Protein 4Q4G (pdb70)

B-factor: mean 12.24, std 10.58, range [2.41, 102.65]

Structure (mmCIF, N/CA/C/O backbone):
data_4Q4G
#
_entry.id   4Q4G
#
_cell.length_a   36.757
_cell.length_b   65.505
_cell.length_c   67.978
_cell.angle_alpha   90.00
_cell.angle_beta   90.00
_cell.angle_gamma   90.00
#
_symmetry.space_group_name_H-M   'P 21 21 21'
#
loop_
_entity.id
_entity.type
_entity.pdbx_description
1 polymer 'Peptidoglycan endopeptidase RipA'
2 water water
#
loop_
_atom_site.group_PDB
_atom_site.id
_atom_site.type_symbol
_atom_site.label_atom_id
_atom_site.label_alt_id
_atom_site.label_comp_id
_atom_site.label_asym_id
_atom_site.label_entity_id
_atom_site.label_seq_id
_atom_site.pdbx_PDB_ins_code
_atom_site.Cartn_x
_atom_site.Cartn_y
_atom_site.Cartn_z
_atom_site.occupancy
_atom_site.B_iso_or_equiv
_atom_site.auth_seq_id
_atom_site.auth_comp_id
_atom_site.auth_asym_id
_atom_site.auth_atom_id
_atom_site.pdbx_PDB_model_num
ATOM 1 N N . LEU A 1 266 ? 39.446 18.936 23.950 1.00 18.85 1004 LEU X N 1
ATOM 2 C CA . LEU A 1 266 ? 39.158 18.661 22.449 1.00 15.41 1004 LEU X CA 1
ATOM 3 C C . LEU A 1 266 ? 38.317 17.317 22.203 1.00 12.48 1004 LEU X C 1
ATOM 4 O O . LEU A 1 266 ? 37.519 17.205 21.298 1.00 13.32 1004 LEU X O 1
ATOM 9 N N . TRP A 1 267 ? 38.481 16.373 23.100 1.00 11.40 1005 TRP X N 1
ATOM 10 C CA . TRP A 1 267 ? 37.893 15.054 23.047 1.00 9.81 1005 TRP X CA 1
ATOM 11 C C . TRP A 1 267 ? 37.024 14.794 24.254 1.00 9.85 1005 TRP X C 1
ATOM 12 O O . TRP A 1 267 ? 37.172 15.430 25.307 1.00 12.10 1005 TRP X O 1
ATOM 23 N N . ASP A 1 268 ? 36.103 13.857 24.132 1.00 9.20 1006 ASP X N 1
ATOM 24 C CA . ASP A 1 268 ? 35.415 13.287 25.275 1.00 9.62 1006 ASP X CA 1
ATOM 25 C C . ASP A 1 268 ? 36.465 12.403 26.007 1.00 9.38 1006 ASP X C 1
ATOM 26 O O . ASP A 1 268 ? 36.946 11.418 25.493 1.00 8.69 1006 ASP X O 1
ATOM 31 N N . PRO A 1 269 ? 36.852 12.810 27.263 1.00 10.51 1007 PRO X N 1
ATOM 32 C CA . PRO A 1 269 ? 37.932 12.055 27.929 1.00 10.61 1007 PRO X CA 1
ATOM 33 C C . PRO A 1 269 ? 37.497 10.746 28.502 1.00 9.98 1007 PRO X C 1
ATOM 34 O O . PRO A 1 269 ? 38.351 10.024 29.061 1.00 11.57 1007 PRO X O 1
ATOM 38 N N . THR A 1 270 ? 36.221 10.400 28.429 1.00 8.81 1008 THR X N 1
ATOM 39 C CA . THR A 1 270 ? 35.784 9.096 28.881 1.00 8.91 1008 THR X CA 1
ATOM 40 C C . THR A 1 270 ? 36.018 8.000 27.879 1.00 9.15 1008 THR X C 1
ATOM 41 O O . THR A 1 270 ? 35.834 6.832 28.200 1.00 11.15 1008 THR X O 1
ATOM 45 N N . LEU A 1 271 ? 36.340 8.369 26.628 1.00 8.50 1009 LEU X N 1
ATOM 46 C CA . LEU A 1 271 ? 36.554 7.419 25.541 1.00 9.40 1009 LEU X CA 1
ATOM 47 C C . LEU A 1 271 ? 37.943 7.592 25.015 1.00 9.69 1009 LEU X C 1
ATOM 48 O O . LEU A 1 271 ? 38.542 8.642 25.200 1.00 10.51 1009 LEU X O 1
ATOM 53 N N . PRO A 1 272 ? 38.418 6.608 24.254 1.00 10.92 1010 PRO X N 1
ATOM 54 C CA . PRO A 1 272 ? 39.753 6.787 23.643 1.00 11.51 1010 PRO X CA 1
ATOM 55 C C . PRO A 1 272 ? 39.813 8.079 22.825 1.00 10.46 1010 PRO X C 1
ATOM 56 O O . PRO A 1 272 ? 38.920 8.387 22.050 1.00 10.23 1010 PRO X O 1
ATOM 60 N N . MET A 1 273 ? 40.906 8.837 22.960 1.00 10.71 1011 MET X N 1
ATOM 61 C CA . MET A 1 273 ? 41.029 10.185 22.379 1.00 11.19 1011 MET X CA 1
ATOM 62 C C . MET A 1 273 ? 41.660 10.090 20.997 1.00 10.41 1011 MET X C 1
ATOM 63 O O . MET A 1 273 ? 42.731 10.659 20.742 1.00 12.91 1011 MET X O 1
ATOM 68 N N . ILE A 1 274 ? 40.998 9.334 20.108 1.00 9.37 1012 ILE X N 1
ATOM 69 C CA . ILE A 1 274 ? 41.484 8.995 18.779 1.00 9.08 1012 ILE X CA 1
ATOM 70 C C . ILE A 1 274 ? 40.323 9.049 17.831 1.00 7.93 1012 ILE X C 1
ATOM 71 O O . ILE A 1 274 ? 39.150 8.916 18.242 1.00 7.96 1012 ILE X O 1
ATOM 76 N N . PRO A 1 275 ? 40.570 9.215 16.522 1.00 7.81 1013 PRO X N 1
ATOM 77 C CA . PRO A 1 275 ? 39.473 9.058 15.554 1.00 7.33 1013 PRO X CA 1
ATOM 78 C C . PRO A 1 275 ? 38.855 7.663 15.614 1.00 7.31 1013 PRO X C 1
ATOM 79 O O . PRO A 1 275 ? 39.563 6.653 15.786 1.00 9.12 1013 PRO X O 1
ATOM 83 N N . SER A 1 276 ? 37.581 7.606 15.423 1.00 7.45 1014 SER X N 1
ATOM 84 C CA . SER A 1 276 ? 36.819 6.342 15.358 1.00 8.22 1014 SER X CA 1
ATOM 85 C C . SER A 1 276 ? 37.148 5.601 14.104 1.00 6.80 1014 SER X C 1
ATOM 86 O O . SER A 1 276 ? 37.777 6.104 13.152 1.00 7.48 1014 SER X O 1
ATOM 89 N N . ALA A 1 277 ? 36.704 4.350 14.055 1.00 6.43 1015 ALA X N 1
ATOM 90 C CA . ALA A 1 277 ? 36.955 3.526 12.897 1.00 6.84 1015 ALA X CA 1
ATOM 91 C C . ALA A 1 277 ? 36.408 4.144 11.646 1.00 6.44 1015 ALA X C 1
ATOM 92 O O . ALA A 1 277 ? 35.314 4.705 11.617 1.00 6.60 1015 ALA X O 1
ATOM 94 N N . ASN A 1 278 ? 37.174 4.022 10.558 1.00 6.72 1016 ASN X N 1
ATOM 95 C CA . ASN A 1 278 ? 36.837 4.640 9.285 1.00 6.65 1016 ASN X CA 1
ATOM 96 C C . ASN A 1 278 ? 36.779 3.534 8.224 1.00 6.96 1016 ASN X C 1
ATOM 97 O O . ASN A 1 278 ? 37.826 3.037 7.812 1.00 8.10 1016 ASN X O 1
ATOM 102 N N . ILE A 1 279 ? 35.574 3.083 7.941 1.00 7.27 1017 ILE X N 1
ATOM 103 C CA . ILE A 1 279 ? 35.360 1.956 7.046 1.00 9.02 1017 ILE X CA 1
ATOM 104 C C . ILE A 1 279 ? 34.909 2.481 5.733 1.00 8.84 1017 ILE X C 1
ATOM 105 O O . ILE A 1 279 ? 33.882 3.136 5.691 1.00 8.83 1017 ILE X O 1
ATOM 110 N N . PRO A 1 280 ? 35.686 2.213 4.657 1.00 9.94 1018 PRO X N 1
ATOM 111 C CA . PRO A 1 280 ? 35.449 2.960 3.384 1.00 10.96 1018 PRO X CA 1
ATOM 112 C C . PRO A 1 280 ? 34.226 2.452 2.636 1.00 10.04 1018 PRO X C 1
ATOM 113 O O . PRO A 1 280 ? 33.858 1.320 2.694 1.00 10.86 1018 PRO X O 1
ATOM 117 N N . GLY A 1 281 ? 33.721 3.370 1.825 1.00 11.34 1019 GLY X N 1
ATOM 118 C CA . GLY A 1 281 ? 32.867 3.008 0.680 1.00 10.80 1019 GLY X CA 1
ATOM 119 C C . GLY A 1 281 ? 31.512 2.430 1.077 1.00 8.15 1019 GLY X C 1
ATOM 120 O O . GLY A 1 281 ? 30.872 2.935 2.001 1.00 9.22 1019 GLY X O 1
ATOM 121 N N . ASP A 1 282 ? 31.132 1.379 0.381 1.00 7.69 1020 ASP X N 1
ATOM 122 C CA . ASP A 1 282 ? 29.823 0.755 0.521 1.00 6.69 1020 ASP X CA 1
ATOM 123 C C . ASP A 1 282 ? 30.070 -0.729 0.807 1.00 6.76 1020 ASP X C 1
ATOM 124 O O . ASP A 1 282 ? 30.062 -1.565 -0.099 1.00 8.58 1020 ASP X O 1
ATOM 129 N N . PRO A 1 283 ? 30.280 -1.070 2.079 1.00 7.85 1021 PRO X N 1
ATOM 130 C CA . PRO A 1 283 ? 30.631 -2.441 2.486 1.00 9.73 1021 PRO X CA 1
ATOM 131 C C . PRO A 1 283 ? 29.508 -3.430 2.208 1.00 7.32 1021 PRO X C 1
ATOM 132 O O . PRO A 1 283 ? 28.355 -3.123 2.280 1.00 6.95 1021 PRO X O 1
ATOM 136 N N . ILE A 1 284 ? 29.936 -4.687 2.024 1.00 8.93 1022 ILE X N 1
ATOM 137 C CA . ILE A 1 284 ? 28.983 -5.800 2.022 1.00 8.08 1022 ILE X CA 1
ATOM 138 C C . ILE A 1 284 ? 28.331 -5.891 3.413 1.00 8.34 1022 ILE X C 1
ATOM 139 O O . ILE A 1 284 ? 29.061 -5.933 4.395 1.00 11.12 1022 ILE X O 1
ATOM 144 N N . ALA A 1 285 ? 27.028 -5.966 3.447 1.00 7.26 1023 ALA X N 1
ATOM 145 C CA . ALA A 1 285 ? 26.216 -5.985 4.653 1.00 8.01 1023 ALA X CA 1
ATOM 146 C C . ALA A 1 285 ? 25.536 -7.319 4.911 1.00 8.04 1023 ALA X C 1
ATOM 147 O O . ALA A 1 285 ? 25.224 -7.615 6.075 1.00 10.38 1023 ALA X O 1
ATOM 149 N N . VAL A 1 286 ? 25.222 -8.051 3.871 1.00 8.62 1024 VAL X N 1
ATOM 150 C CA . VAL A 1 286 ? 24.507 -9.329 3.970 1.00 10.73 1024 VAL X CA 1
ATOM 151 C C . VAL A 1 286 ? 25.294 -10.327 3.155 1.00 9.81 1024 VAL X C 1
ATOM 152 O O . VAL A 1 286 ? 25.649 -10.043 1.982 1.00 9.92 1024 VAL X O 1
ATOM 156 N N . VAL A 1 287 ? 25.546 -11.489 3.716 1.00 11.06 1025 VAL X N 1
ATOM 157 C CA . VAL A 1 287 ? 26.179 -12.622 3.022 1.00 12.57 1025 VAL X CA 1
ATOM 158 C C . VAL A 1 287 ? 25.342 -13.873 3.365 1.00 12.79 1025 VAL X C 1
ATOM 159 O O . VAL A 1 287 ? 25.164 -14.184 4.536 1.00 15.12 1025 VAL X O 1
ATOM 163 N N . ASN A 1 288 ? 24.724 -14.503 2.343 1.00 11.66 1026 ASN X N 1
ATOM 164 C CA . ASN A 1 288 ? 23.919 -15.738 2.550 1.00 11.35 1026 ASN X CA 1
ATOM 165 C C . ASN A 1 288 ? 24.666 -16.800 1.748 1.00 12.25 1026 ASN X C 1
ATOM 166 O O . ASN A 1 288 ? 24.600 -16.864 0.536 1.00 13.01 1026 ASN X O 1
ATOM 171 N N . GLN A 1 289 ? 25.405 -17.614 2.461 1.00 15.15 1027 GLN X N 1
ATOM 172 C CA . GLN A 1 289 ? 26.238 -18.661 1.822 1.00 19.20 1027 GLN X CA 1
ATOM 173 C C . GLN A 1 289 ? 25.427 -19.852 1.231 1.00 17.60 1027 GLN X C 1
ATOM 174 O O . GLN A 1 289 ? 25.847 -20.513 0.274 1.00 21.81 1027 GLN X O 1
ATOM 180 N N . VAL A 1 290 ? 24.245 -20.015 1.762 1.00 16.30 1028 VAL X N 1
ATOM 181 C CA . VAL A 1 290 ? 23.443 -21.072 1.356 1.00 16.96 1028 VAL X CA 1
ATOM 182 C C . VAL A 1 290 ? 22.833 -20.716 0.004 1.00 17.88 1028 VAL X C 1
ATOM 183 O O . VAL A 1 290 ? 22.859 -21.559 -0.948 1.00 19.27 1028 VAL X O 1
ATOM 187 N N . LEU A 1 291 ? 22.259 -19.522 -0.087 1.00 16.64 1029 LEU X N 1
ATOM 188 C CA . LEU A 1 291 ? 21.634 -19.035 -1.312 1.00 17.96 1029 LEU X CA 1
ATOM 189 C C . LEU A 1 291 ? 22.636 -18.531 -2.323 1.00 14.57 1029 LEU X C 1
ATOM 190 O O . LEU A 1 291 ? 22.348 -18.527 -3.541 1.00 18.40 1029 LEU X O 1
ATOM 195 N N . GLY A 1 292 ? 23.872 -18.260 -1.869 1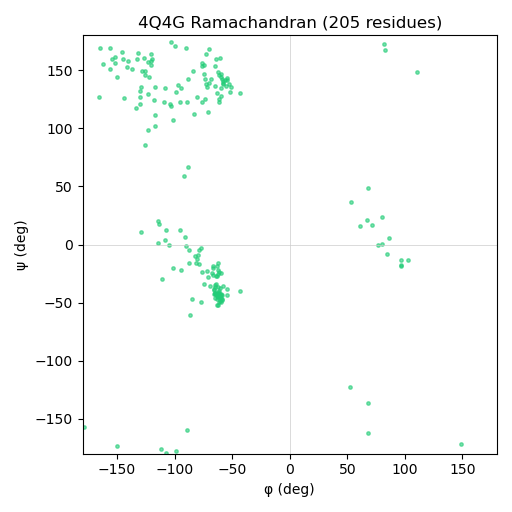.00 14.26 1030 GLY X N 1
ATOM 196 C CA . GLY A 1 292 ? 24.821 -17.660 -2.714 1.00 13.02 1030 GLY X CA 1
ATOM 197 C C . GLY A 1 292 ? 24.512 -16.217 -3.103 1.00 11.85 1030 GLY X C 1
ATOM 198 O O . GLY A 1 292 ? 24.675 -15.820 -4.292 1.00 13.19 1030 GLY X O 1
ATOM 199 N N . ILE A 1 293 ? 24.185 -15.405 -2.117 1.00 10.57 1031 ILE X N 1
ATOM 200 C CA . ILE A 1 293 ? 23.956 -13.997 -2.375 1.00 10.18 1031 ILE X CA 1
ATOM 201 C C . ILE A 1 293 ? 24.675 -13.161 -1.402 1.00 8.26 1031 ILE X C 1
ATOM 202 O O . ILE A 1 293 ? 25.067 -13.581 -0.296 1.00 9.23 1031 ILE X O 1
ATOM 207 N N . SER A 1 294 ? 24.874 -11.916 -1.784 1.00 7.25 1032 SER X N 1
ATOM 208 C CA . SER A 1 294 ? 25.432 -10.883 -0.884 1.00 7.24 1032 SER X CA 1
ATOM 209 C C . SER A 1 294 ? 24.912 -9.538 -1.415 1.00 6.75 1032 SER X C 1
ATOM 210 O O . SER A 1 294 ? 24.550 -9.412 -2.604 1.00 7.27 1032 SER X O 1
ATOM 213 N N . ALA A 1 295 ? 24.927 -8.532 -0.551 1.00 7.02 1033 ALA X N 1
ATOM 214 C CA . ALA A 1 295 ? 24.430 -7.211 -0.883 1.00 6.45 1033 ALA X CA 1
ATOM 215 C C . ALA A 1 295 ? 25.089 -6.212 0.028 1.00 6.05 1033 ALA X C 1
ATOM 216 O O . ALA A 1 295 ? 25.452 -6.558 1.188 1.00 7.13 1033 ALA X O 1
ATOM 218 N N . THR A 1 296 ? 25.262 -4.980 -0.421 1.00 5.56 1034 THR X N 1
ATOM 219 C CA . THR A 1 296 ? 25.921 -3.956 0.340 1.00 5.52 1034 THR X CA 1
ATOM 220 C C . THR A 1 296 ? 24.960 -3.159 1.221 1.00 5.19 1034 THR X C 1
ATOM 221 O O . THR A 1 296 ? 23.741 -3.204 1.098 1.00 5.74 1034 THR X O 1
ATOM 225 N N . SER A 1 297 ? 25.573 -2.354 2.113 1.00 5.37 1035 SER X N 1
ATOM 226 C CA . SER A 1 297 ? 24.770 -1.439 2.924 1.00 5.38 1035 SER X CA 1
ATOM 227 C C . SER A 1 297 ? 23.885 -0.545 2.069 1.00 5.21 1035 SER X C 1
ATOM 228 O O . SER A 1 297 ? 22.729 -0.316 2.443 1.00 5.72 1035 SER X O 1
ATOM 231 N N . ALA A 1 298 ? 24.399 0.003 0.977 1.00 5.46 1036 ALA X N 1
ATOM 232 C CA . ALA A 1 298 ? 23.561 0.901 0.188 1.00 5.75 1036 ALA X CA 1
ATOM 233 C C . ALA A 1 298 ? 22.391 0.148 -0.414 1.00 5.38 1036 ALA X C 1
ATOM 234 O O . ALA A 1 298 ? 21.289 0.724 -0.569 1.00 6.23 1036 ALA X O 1
ATOM 236 N N . GLN A 1 299 ? 22.571 -1.112 -0.832 1.00 5.83 1037 GLN X N 1
ATOM 237 C CA . GLN A 1 299 ? 21.458 -1.905 -1.360 1.00 5.89 1037 GLN X CA 1
ATOM 238 C C . GLN A 1 299 ? 20.383 -2.096 -0.320 1.00 6.06 1037 GLN X C 1
ATOM 239 O O . GLN A 1 299 ? 19.179 -1.928 -0.565 1.00 7.34 1037 GLN X O 1
ATOM 245 N N . VAL A 1 300 ? 20.785 -2.512 0.876 1.00 6.18 1038 VAL X N 1
ATOM 246 C CA . VAL A 1 300 ? 19.806 -2.745 1.966 1.00 7.10 1038 VAL X CA 1
ATOM 247 C C . VAL A 1 300 ? 19.087 -1.439 2.316 1.00 5.70 1038 VAL X C 1
ATOM 248 O O . VAL A 1 300 ? 17.904 -1.430 2.585 1.00 6.36 1038 VAL X O 1
ATOM 252 N N . THR A 1 301 ? 19.870 -0.358 2.346 1.00 5.88 1039 THR X N 1
ATOM 253 C CA . THR A 1 301 ? 19.296 0.950 2.713 1.00 5.61 1039 THR X CA 1
ATOM 254 C C . THR A 1 301 ? 18.266 1.421 1.692 1.00 5.45 1039 THR X C 1
ATOM 255 O O . THR A 1 301 ? 17.197 1.891 2.031 1.00 6.12 1039 THR X O 1
ATOM 259 N N . ALA A 1 302 ? 18.588 1.251 0.377 1.00 6.08 1040 ALA X N 1
ATOM 260 C CA . ALA A 1 302 ? 17.636 1.611 -0.656 1.00 6.74 1040 ALA X CA 1
ATOM 261 C C . ALA A 1 302 ? 16.367 0.763 -0.526 1.00 6.76 1040 ALA X C 1
ATOM 262 O O . ALA A 1 302 ? 15.251 1.246 -0.667 1.00 6.99 1040 ALA X O 1
ATOM 264 N N . ASN A 1 303 ? 16.535 -0.534 -0.323 1.00 7.13 1041 ASN X N 1
ATOM 265 C CA . ASN A 1 303 ? 15.382 -1.414 -0.220 1.00 8.07 1041 ASN X CA 1
ATOM 266 C C . ASN A 1 303 ? 14.491 -0.983 0.961 1.00 7.24 1041 ASN X C 1
ATOM 267 O O . ASN A 1 303 ? 13.262 -0.900 0.835 1.00 8.19 1041 ASN X O 1
ATOM 272 N N . MET A 1 304 ? 15.117 -0.693 2.107 1.00 6.93 1042 MET X N 1
ATOM 273 C CA . MET A 1 304 ? 14.348 -0.240 3.293 1.00 6.98 1042 MET X CA 1
ATOM 274 C C . MET A 1 304 ? 13.702 1.104 3.045 1.00 6.35 1042 MET X C 1
ATOM 275 O O . MET A 1 304 ? 12.581 1.336 3.488 1.00 6.76 1042 MET X O 1
ATOM 280 N N . GLY A 1 305 ? 14.398 2.021 2.355 1.00 6.31 1043 GLY X N 1
ATOM 281 C CA . GLY A 1 305 ? 13.832 3.322 2.066 1.00 6.18 1043 GLY X CA 1
ATOM 282 C C . GLY A 1 305 ? 12.603 3.207 1.189 1.00 5.96 1043 GLY X C 1
ATOM 283 O O . GLY A 1 305 ? 11.608 3.882 1.385 1.00 6.19 1043 GLY X O 1
ATOM 284 N N . ARG A 1 306 ? 12.686 2.363 0.134 1.00 6.79 1044 ARG X N 1
ATOM 285 C CA . ARG A 1 306 ? 11.519 2.171 -0.718 1.00 6.69 1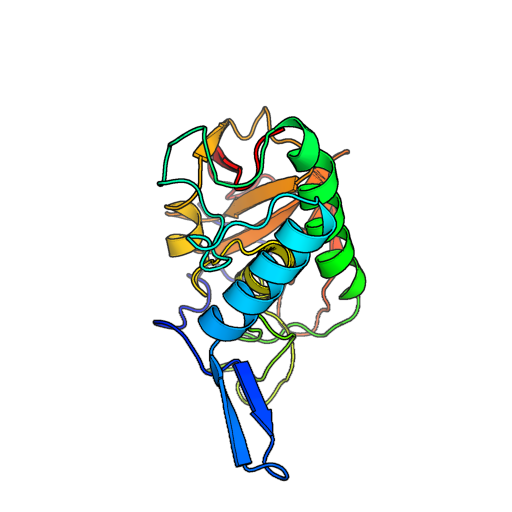044 ARG X CA 1
ATOM 286 C C . ARG A 1 306 ? 10.361 1.620 0.084 1.00 6.77 1044 ARG X C 1
ATOM 287 O O . ARG A 1 306 ? 9.205 2.013 -0.098 1.00 7.21 1044 ARG X O 1
ATOM 295 N N . LYS A 1 307 ? 10.622 0.635 0.948 1.00 7.20 1045 LYS X N 1
ATOM 296 C CA . LYS A 1 307 ? 9.542 0.060 1.797 1.00 7.55 1045 LYS X CA 1
ATOM 297 C C . LYS A 1 307 ? 8.945 1.154 2.663 1.00 6.35 1045 LYS X C 1
ATOM 298 O O . LYS A 1 307 ? 7.722 1.191 2.829 1.00 7.33 1045 LYS X O 1
ATOM 304 N N . PHE A 1 308 ? 9.757 2.026 3.244 1.00 6.37 1046 PHE X N 1
ATOM 305 C CA . PHE A 1 308 ? 9.251 3.068 4.108 1.00 6.00 1046 PHE X CA 1
ATOM 306 C C . PHE A 1 308 ? 8.375 4.044 3.321 1.00 5.68 1046 PHE X C 1
ATOM 307 O O . PHE A 1 308 ? 7.285 4.406 3.746 1.00 6.15 1046 PHE X O 1
ATOM 315 N N . LEU A 1 309 ? 8.852 4.459 2.147 1.00 5.74 1047 LEU X N 1
ATOM 316 C CA . LEU A 1 309 ? 8.051 5.358 1.303 1.00 5.55 1047 LEU X CA 1
ATOM 317 C C . LEU A 1 309 ? 6.744 4.705 0.887 1.00 5.85 1047 LEU X C 1
ATOM 318 O O . LEU A 1 309 ? 5.692 5.354 0.841 1.00 6.31 1047 LEU X O 1
ATOM 323 N N . GLU A 1 310 ? 6.793 3.405 0.559 1.00 6.52 1048 GLU X N 1
ATOM 324 C CA . GLU A 1 310 ? 5.580 2.666 0.216 1.00 7.19 1048 GLU X CA 1
ATOM 325 C C . GLU A 1 310 ? 4.610 2.665 1.410 1.00 7.14 1048 GLU X C 1
ATOM 326 O O . GLU A 1 310 ? 3.398 2.846 1.224 1.00 8.29 1048 GLU X O 1
ATOM 332 N N . GLN A 1 311 ? 5.110 2.486 2.631 1.00 7.40 1049 GLN X N 1
ATOM 333 C CA . GLN A 1 311 ? 4.252 2.491 3.802 1.00 8.32 1049 GLN X CA 1
ATOM 334 C C . GLN A 1 311 ? 3.635 3.860 4.091 1.00 6.68 1049 GLN X C 1
ATOM 335 O O . GLN A 1 311 ? 2.560 3.921 4.661 1.00 8.16 1049 GLN X O 1
ATOM 341 N N . LEU A 1 312 ? 4.277 4.934 3.640 1.00 6.93 1050 LEU X N 1
ATOM 342 C CA . LEU A 1 312 ? 3.688 6.275 3.717 1.00 7.08 1050 LEU X CA 1
ATOM 343 C C . LEU A 1 312 ? 2.707 6.525 2.546 1.00 7.16 1050 LEU X C 1
ATOM 344 O O . LEU A 1 312 ? 2.038 7.579 2.548 1.00 8.25 1050 LEU X O 1
ATOM 349 N N . GLY A 1 313 ? 2.657 5.648 1.552 1.00 6.96 1051 GLY X N 1
ATOM 350 C CA . GLY A 1 313 ? 1.791 5.874 0.401 1.00 7.41 1051 GLY X CA 1
ATOM 351 C C . GLY A 1 313 ? 2.337 6.828 -0.627 1.00 7.09 1051 GLY X C 1
ATOM 352 O O . GLY A 1 313 ? 1.537 7.423 -1.373 1.00 8.84 1051 GLY X O 1
ATOM 353 N N . ILE A 1 314 ? 3.644 6.997 -0.686 1.00 5.89 1052 ILE X N 1
ATOM 354 C CA . ILE A 1 314 ? 4.226 8.041 -1.502 1.00 5.99 1052 ILE X CA 1
ATOM 355 C C . ILE A 1 314 ? 5.336 7.534 -2.434 1.00 5.73 1052 ILE X C 1
ATOM 356 O O . ILE A 1 314 ? 6.040 8.336 -3.044 1.00 6.13 1052 ILE X O 1
ATOM 361 N N . LEU A 1 315 ? 5.504 6.225 -2.582 1.00 5.99 1053 LEU X N 1
ATOM 362 C CA . LEU A 1 315 ? 6.579 5.714 -3.418 1.00 5.47 1053 LEU X CA 1
ATOM 363 C C . LEU A 1 315 ? 6.327 6.122 -4.896 1.00 5.75 1053 LEU X C 1
ATOM 364 O O . LEU A 1 315 ? 5.207 5.973 -5.400 1.00 6.96 1053 LEU X O 1
ATOM 369 N N . GLN A 1 316 ? 7.378 6.567 -5.546 1.00 6.22 1054 GLN X N 1
ATOM 370 C CA . GLN A 1 316 ? 7.357 6.964 -6.967 1.00 7.00 1054 GLN X CA 1
ATOM 371 C C . GLN A 1 316 ? 8.323 6.082 -7.725 1.00 6.83 1054 GLN X C 1
ATOM 372 O O . GLN A 1 316 ? 9.311 5.590 -7.186 1.00 7.88 1054 GLN X O 1
ATOM 378 N N . PRO A 1 317 ? 8.128 6.008 -9.049 1.00 8.41 1055 PRO X N 1
ATOM 379 C CA . PRO A 1 317 ? 9.049 5.233 -9.863 1.00 10.08 1055 PRO X CA 1
ATOM 380 C C . PRO A 1 317 ? 10.476 5.765 -9.865 1.00 9.81 1055 PRO X C 1
ATOM 381 O O . PRO A 1 317 ? 11.408 5.003 -10.168 1.00 15.02 1055 PRO X O 1
ATOM 385 N N . THR A 1 318 ? 10.656 7.033 -9.650 1.00 8.87 1056 THR X N 1
ATOM 386 C CA . THR A 1 318 ? 11.960 7.624 -9.604 1.00 9.89 1056 THR X CA 1
ATOM 387 C C . THR A 1 318 ? 12.672 7.406 -8.284 1.00 8.48 1056 THR X C 1
ATOM 388 O O . THR A 1 318 ? 13.859 7.761 -8.174 1.00 10.14 1056 THR X O 1
ATOM 392 N N . ASP A 1 319 ? 11.980 6.873 -7.260 1.00 7.13 1057 ASP X N 1
ATOM 393 C CA . ASP A 1 319 ? 12.625 6.723 -5.956 1.00 7.60 1057 ASP X CA 1
ATOM 394 C C . ASP A 1 319 ? 13.578 5.532 -5.963 1.00 7.58 1057 ASP X C 1
ATOM 395 O O . ASP A 1 319 ? 13.174 4.384 -6.153 1.00 9.87 1057 ASP X O 1
ATOM 400 N N . THR A 1 320 ? 14.836 5.787 -5.661 1.00 7.24 1058 THR X N 1
ATOM 401 C CA . THR A 1 320 ? 15.769 4.701 -5.403 1.00 8.12 1058 THR X CA 1
ATOM 402 C C . THR A 1 320 ? 15.530 4.120 -3.998 1.00 7.66 1058 THR X C 1
ATOM 403 O O . THR A 1 320 ? 15.961 3.000 -3.728 1.00 9.51 1058 THR X O 1
ATOM 407 N N . GLY A 1 321 ? 14.958 4.892 -3.099 1.00 6.75 1059 GLY X N 1
ATOM 408 C CA . GLY A 1 321 ? 14.881 4.560 -1.690 1.00 7.63 1059 GLY X CA 1
ATOM 409 C C . GLY A 1 321 ? 15.875 5.313 -0.856 1.00 7.41 1059 GLY X C 1
ATOM 410 O O . GLY A 1 321 ? 15.706 5.319 0.397 1.00 8.86 1059 GLY X O 1
ATOM 411 N N . ILE A 1 322 ? 16.861 5.963 -1.434 1.00 7.02 1060 ILE X N 1
ATOM 412 C CA . ILE A 1 322 ? 17.786 6.785 -0.666 1.00 7.25 1060 ILE X CA 1
ATOM 413 C C . ILE A 1 322 ? 17.105 8.130 -0.408 1.00 7.82 1060 ILE X C 1
ATOM 414 O O . ILE A 1 322 ? 16.541 8.750 -1.371 1.00 10.82 1060 ILE X O 1
ATOM 419 N N . THR A 1 323 ? 17.031 8.549 0.819 1.00 5.95 1061 THR X N 1
ATOM 420 C CA . THR A 1 323 ? 16.182 9.697 1.194 1.00 6.26 1061 THR X CA 1
ATOM 421 C C . THR A 1 323 ? 16.967 10.899 1.686 1.00 5.77 1061 THR X C 1
ATOM 422 O O . THR A 1 323 ? 16.363 11.924 2.033 1.00 6.82 1061 THR X O 1
ATOM 426 N N . ASN A 1 324 ? 18.303 10.831 1.708 1.00 5.82 1062 ASN X N 1
ATOM 427 C CA . ASN A 1 324 ? 19.092 11.930 2.220 1.00 6.07 1062 ASN X CA 1
ATOM 428 C C . ASN A 1 324 ? 18.802 13.260 1.511 1.00 5.98 1062 ASN X C 1
ATOM 429 O O . ASN A 1 324 ? 18.743 13.291 0.267 1.00 6.80 1062 ASN X O 1
ATOM 434 N N . ALA A 1 325 ? 18.787 14.328 2.247 1.00 6.18 1063 ALA X N 1
ATOM 435 C CA . ALA A 1 325 ? 18.810 15.659 1.677 1.00 6.21 1063 ALA X CA 1
ATOM 436 C C . ALA A 1 325 ? 20.207 15.980 1.200 1.00 6.54 1063 ALA X C 1
ATOM 437 O O . ALA A 1 325 ? 21.191 15.553 1.827 1.00 7.61 1063 ALA X O 1
ATOM 439 N N . PRO A 1 326 ? 20.376 16.868 0.191 1.00 6.37 1064 PRO X N 1
ATOM 440 C CA . PRO A 1 326 ? 21.697 17.365 -0.112 1.00 6.74 1064 PRO X CA 1
ATOM 441 C C . PRO A 1 326 ? 22.243 18.041 1.126 1.00 6.46 1064 PRO X C 1
ATOM 442 O O . PRO A 1 326 ? 21.511 18.727 1.807 1.00 7.51 1064 PRO X O 1
ATOM 446 N N . ALA A 1 327 ? 23.547 17.890 1.397 1.00 6.36 1065 ALA X N 1
ATOM 447 C CA . ALA A 1 327 ? 24.100 18.347 2.677 1.00 6.81 1065 ALA X CA 1
ATOM 448 C C . ALA A 1 327 ? 23.919 19.854 2.819 1.00 6.04 1065 ALA X C 1
ATOM 449 O O . ALA A 1 327 ? 24.384 20.647 1.991 1.00 6.40 1065 ALA X O 1
ATOM 451 N N . GLY A 1 328 ? 23.288 20.231 3.925 1.00 6.62 1066 GLY X N 1
ATOM 452 C CA . GLY A 1 328 ? 22.972 21.594 4.268 1.00 6.77 1066 GLY X CA 1
ATOM 453 C C . GLY A 1 328 ? 21.559 22.026 3.898 1.00 6.36 1066 GLY X C 1
ATOM 454 O O . GLY A 1 328 ? 21.064 23.034 4.399 1.00 7.21 1066 GLY X O 1
ATOM 455 N N . SER A 1 329 ? 20.889 21.280 2.992 1.00 6.58 1067 SER X N 1
ATOM 456 C CA . SER A 1 329 ? 19.534 21.603 2.623 1.00 6.47 1067 SER X CA 1
ATOM 457 C C . SER A 1 329 ? 18.553 21.226 3.721 1.00 6.87 1067 SER X C 1
ATOM 458 O O . SER A 1 329 ? 18.734 20.175 4.351 1.00 8.60 1067 SER X O 1
ATOM 461 N N . ALA A 1 330 ? 17.508 21.994 3.862 1.00 8.00 1068 ALA X N 1
ATOM 462 C CA . ALA A 1 330 ? 16.399 21.693 4.758 1.00 9.61 1068 ALA X CA 1
ATOM 463 C C . ALA A 1 330 ? 15.287 20.906 4.110 1.00 9.96 1068 ALA X C 1
ATOM 464 O O . ALA A 1 330 ? 14.273 20.667 4.746 1.00 13.33 1068 ALA X O 1
ATOM 466 N N . GLN A 1 331 ? 15.473 20.469 2.874 1.00 10.54 1069 GLN X N 1
ATOM 467 C CA . GLN A 1 331 ? 14.539 19.615 2.099 1.00 14.25 1069 GLN X CA 1
ATOM 468 C C . GLN A 1 331 ? 15.100 18.298 1.742 1.00 12.27 1069 GLN X C 1
ATOM 469 O O . GLN A 1 331 ? 16.037 18.266 0.972 1.00 14.83 1069 GLN X O 1
ATOM 475 N N . GLY A 1 332 ? 14.610 17.174 2.309 1.00 11.06 1070 GLY X N 1
ATOM 476 C CA . GLY A 1 332 ? 14.955 15.843 1.866 1.00 10.27 1070 GLY X CA 1
ATOM 477 C C . GLY A 1 332 ? 13.737 15.159 1.218 1.00 8.25 1070 GLY X C 1
ATOM 478 O O . GLY A 1 332 ? 12.667 15.756 1.061 1.00 9.05 1070 GLY X O 1
ATOM 479 N N . ARG A 1 333 ? 13.878 13.908 0.845 1.00 8.11 1071 ARG X N 1
ATOM 480 C CA . ARG A 1 333 ? 12.798 13.201 0.181 1.00 6.77 1071 ARG X CA 1
ATOM 481 C C . ARG A 1 333 ? 11.600 13.011 1.094 1.00 5.70 1071 ARG X C 1
ATOM 482 O O . ARG A 1 333 ? 10.452 13.048 0.632 1.00 6.23 1071 ARG X O 1
ATOM 490 N N . ILE A 1 334 ? 11.815 12.736 2.376 1.00 6.04 1072 ILE X N 1
ATOM 491 C CA . ILE A 1 334 ? 10.686 12.409 3.260 1.00 5.92 1072 ILE X CA 1
ATOM 492 C C . ILE A 1 334 ? 9.918 13.717 3.536 1.00 6.19 1072 ILE X C 1
ATOM 493 O O . ILE A 1 334 ? 10.527 14.682 4.065 1.00 7.33 1072 ILE X O 1
ATOM 498 N N . PRO A 1 335 ? 8.620 13.770 3.272 1.00 6.31 1073 PRO X N 1
ATOM 499 C CA . PRO A 1 335 ? 7.860 15.006 3.574 1.00 6.57 1073 PRO X CA 1
ATOM 500 C C . PRO A 1 335 ? 7.954 15.323 5.062 1.00 6.37 1073 PRO X C 1
ATOM 501 O O . PRO A 1 335 ? 7.917 14.458 5.924 1.00 6.55 1073 PRO X O 1
ATOM 505 N N . ARG A 1 336 ? 7.952 16.625 5.367 1.00 7.27 1074 ARG X N 1
ATOM 506 C CA . ARG A 1 336 ? 7.953 17.061 6.761 1.00 7.54 1074 ARG X CA 1
ATOM 507 C C . ARG A 1 336 ? 6.824 16.463 7.583 1.00 6.85 1074 ARG X C 1
ATOM 508 O O . ARG A 1 336 ? 7.095 16.159 8.777 1.00 7.38 1074 ARG X O 1
ATOM 516 N N . VAL A 1 337 ? 5.631 16.301 7.068 1.00 7.33 1075 VAL X N 1
ATOM 517 C CA . VAL A 1 337 ? 4.522 15.739 7.842 1.00 7.22 1075 VAL X CA 1
ATOM 518 C C . VAL A 1 337 ? 4.785 14.322 8.273 1.00 6.72 1075 VAL X C 1
ATOM 519 O O . VAL A 1 337 ? 4.068 13.810 9.179 1.00 7.83 1075 VAL X O 1
ATOM 523 N N . TYR A 1 338 ? 5.732 13.632 7.638 1.00 5.99 1076 TYR X N 1
ATOM 524 C CA . TYR A 1 338 ? 6.072 12.253 7.990 1.00 5.93 1076 TYR X CA 1
ATOM 525 C C . TYR A 1 338 ? 7.410 12.134 8.688 1.00 5.38 1076 TYR X C 1
ATOM 526 O O . TYR A 1 338 ? 7.853 11.045 9.019 1.00 5.93 1076 TYR X O 1
ATOM 535 N N . GLY A 1 339 ? 8.062 13.275 8.962 1.00 5.95 1077 GLY X N 1
ATOM 536 C CA . GLY A 1 339 ? 9.384 13.230 9.549 1.00 5.93 1077 GLY X CA 1
ATOM 537 C C . GLY A 1 339 ? 9.394 12.733 10.986 1.00 5.52 1077 GLY X C 1
ATOM 538 O O . GLY A 1 339 ? 10.341 12.024 11.375 1.00 5.90 1077 GLY X O 1
ATOM 539 N N . ARG A 1 340 ? 8.387 13.056 11.778 1.00 5.46 1078 ARG X N 1
ATOM 540 C CA . ARG A 1 340 ? 8.385 12.537 13.153 1.00 5.75 1078 ARG X CA 1
ATOM 541 C C . ARG A 1 340 ? 8.259 11.005 13.127 1.00 5.45 1078 ARG X C 1
ATOM 542 O O . ARG A 1 340 ? 8.927 10.307 13.878 1.00 6.07 1078 ARG X O 1
ATOM 550 N N . GLN A 1 341 ? 7.398 10.490 12.264 1.00 5.35 1079 GLN X N 1
ATOM 551 C CA . GLN A 1 341 ? 7.255 9.052 12.125 1.00 5.68 1079 GLN X CA 1
ATOM 552 C C . GLN A 1 341 ? 8.599 8.419 11.697 1.00 5.35 1079 GLN X C 1
ATOM 553 O O . GLN A 1 341 ? 8.997 7.386 12.255 1.00 5.78 1079 GLN X O 1
ATOM 559 N N . ALA A 1 342 ? 9.257 9.017 10.719 1.00 5.26 1080 ALA X N 1
ATOM 560 C CA . ALA A 1 342 ? 10.544 8.504 10.253 1.00 5.27 1080 ALA X CA 1
ATOM 561 C C . ALA A 1 342 ? 11.571 8.515 11.423 1.00 5.04 1080 ALA X C 1
ATOM 562 O O . ALA A 1 342 ? 12.268 7.543 11.628 1.00 5.48 1080 ALA X O 1
ATOM 564 N N . SER A 1 343 ? 11.653 9.645 12.119 1.00 5.17 1081 SER X N 1
ATOM 565 C CA . SER A 1 343 ? 12.599 9.765 13.216 1.00 5.17 1081 SER X CA 1
ATOM 566 C C . SER A 1 343 ? 12.334 8.722 14.309 1.00 5.42 1081 SER X C 1
ATOM 567 O O . SER A 1 343 ? 13.245 8.096 14.818 1.00 5.56 1081 SER X O 1
ATOM 570 N N . GLU A 1 344 ? 11.047 8.537 14.656 1.00 5.77 1082 GLU X N 1
ATOM 571 C CA . GLU A 1 344 ? 10.710 7.543 15.657 1.00 6.24 1082 GLU X CA 1
ATOM 572 C C . GLU A 1 344 ? 11.044 6.135 15.183 1.00 6.14 1082 GLU X C 1
ATOM 573 O O . GLU A 1 344 ? 11.433 5.308 16.023 1.00 7.72 1082 GLU X O 1
ATOM 579 N N . TYR A 1 345 ? 10.904 5.847 13.897 1.00 6.35 1083 TYR X N 1
ATOM 580 C CA . TYR A 1 345 ? 11.301 4.533 13.411 1.00 7.20 1083 TYR X CA 1
ATOM 581 C C . TYR A 1 345 ? 12.808 4.324 13.545 1.00 6.38 1083 TYR X C 1
ATOM 582 O O . TYR A 1 345 ? 13.285 3.247 13.999 1.00 7.02 1083 TYR X O 1
ATOM 591 N N . VAL A 1 346 ? 13.599 5.337 13.203 1.00 5.33 1084 VAL X N 1
ATOM 592 C CA . VAL A 1 346 ? 15.040 5.289 13.356 1.00 5.10 1084 VAL X CA 1
ATOM 593 C C . VAL A 1 346 ? 15.413 5.038 14.833 1.00 5.13 1084 VAL X C 1
ATOM 594 O O . VAL A 1 346 ? 16.250 4.194 15.165 1.00 5.59 1084 VAL X O 1
ATOM 598 N N . ILE A 1 347 ? 14.770 5.814 15.738 1.00 5.14 1085 ILE X N 1
ATOM 599 C CA . ILE A 1 347 ? 15.084 5.669 17.158 1.00 5.60 1085 ILE X CA 1
ATOM 600 C C . ILE A 1 347 ? 14.685 4.281 17.644 1.00 6.20 1085 ILE X C 1
ATOM 601 O O . ILE A 1 347 ? 15.419 3.662 18.417 1.00 6.84 1085 ILE X O 1
ATOM 606 N N . ARG A 1 348 ? 13.513 3.784 17.226 1.00 6.55 1086 ARG X N 1
ATOM 607 C CA . ARG A 1 348 ? 13.094 2.440 17.626 1.00 7.53 1086 ARG X CA 1
ATOM 608 C C . ARG A 1 348 ? 14.085 1.390 17.199 1.00 6.84 1086 ARG X C 1
ATOM 609 O O . ARG A 1 348 ? 14.428 0.444 17.936 1.00 7.38 1086 ARG X O 1
ATOM 617 N N . ARG A 1 349 ? 14.569 1.528 15.956 1.00 6.54 1087 ARG X N 1
ATOM 618 C CA . ARG A 1 349 ? 15.569 0.584 15.445 1.00 6.89 1087 ARG X CA 1
ATOM 619 C C . ARG A 1 349 ? 16.805 0.624 16.331 1.00 6.48 1087 ARG X C 1
ATOM 620 O O . ARG A 1 349 ? 17.341 -0.416 16.742 1.00 6.87 1087 ARG X O 1
ATOM 628 N N . GLY A 1 350 ? 17.332 1.826 16.619 1.00 6.04 1088 GLY X N 1
ATOM 629 C CA . GLY A 1 350 ? 18.521 1.907 17.449 1.00 6.24 1088 GLY X CA 1
ATOM 630 C C . GLY A 1 350 ? 18.272 1.364 18.839 1.00 6.00 1088 GLY X C 1
ATOM 631 O O . GLY A 1 350 ? 19.084 0.629 19.395 1.00 6.53 1088 GLY X O 1
ATOM 632 N N . MET A 1 351 ? 17.144 1.748 19.438 1.00 6.20 1089 MET X N 1
ATOM 633 C CA . MET A 1 351 ? 16.835 1.307 20.806 1.00 6.93 1089 MET X CA 1
ATOM 634 C C . MET A 1 351 ? 16.661 -0.176 20.891 1.00 6.85 1089 MET X C 1
ATOM 635 O O . MET A 1 351 ? 16.971 -0.792 21.931 1.00 7.72 1089 MET X O 1
ATOM 640 N N . SER A 1 352 ? 16.261 -0.814 19.815 1.00 7.22 1090 SER X N 1
ATOM 641 C CA . SER A 1 352 ? 16.098 -2.279 19.801 1.00 7.80 1090 SER X CA 1
ATOM 642 C C . SER A 1 352 ? 17.444 -2.976 19.955 1.00 7.83 1090 SER X C 1
ATOM 643 O O . SER A 1 352 ? 17.421 -4.192 20.233 1.00 9.75 1090 SER X O 1
ATOM 646 N N . GLN A 1 353 ? 18.546 -2.271 19.710 1.00 6.63 1091 GLN X N 1
ATOM 647 C CA . GLN A 1 353 ? 19.871 -2.793 19.791 1.00 6.86 1091 GLN X CA 1
ATOM 648 C C . GLN A 1 353 ? 20.537 -2.650 21.165 1.00 5.79 1091 GLN X C 1
ATOM 649 O O . GLN A 1 353 ? 21.668 -3.033 21.352 1.00 6.16 1091 GLN X O 1
ATOM 655 N N . ILE A 1 354 ? 19.818 -2.040 22.124 1.00 6.54 1092 ILE X N 1
ATOM 656 C CA . ILE A 1 354 ? 20.367 -1.982 23.479 1.00 6.46 1092 ILE X CA 1
ATOM 657 C C . ILE A 1 354 ? 20.781 -3.371 23.936 1.00 6.59 1092 ILE X C 1
ATOM 658 O O . ILE A 1 354 ? 20.000 -4.341 23.788 1.00 7.28 1092 ILE X O 1
ATOM 663 N N . GLY A 1 355 ? 21.977 -3.476 24.463 1.00 6.46 1093 GLY X N 1
ATOM 664 C CA . GLY A 1 355 ? 22.492 -4.756 24.893 1.00 6.40 1093 GLY X CA 1
ATOM 665 C C . GLY A 1 355 ? 23.382 -5.461 23.908 1.00 6.59 1093 GLY X C 1
ATOM 666 O O . GLY A 1 355 ? 24.078 -6.426 24.288 1.00 7.99 1093 GLY X O 1
ATOM 667 N N . VAL A 1 356 ? 23.407 -5.015 22.647 1.00 6.43 1094 VAL X N 1
ATOM 668 C CA . VAL A 1 356 ? 24.313 -5.599 21.675 1.00 6.24 1094 VAL X CA 1
ATOM 669 C C . VAL A 1 356 ? 25.733 -5.133 21.999 1.00 6.44 1094 VAL X C 1
ATOM 670 O O . VAL A 1 356 ? 25.956 -3.945 22.307 1.00 6.83 1094 VAL X O 1
ATOM 674 N N . PRO A 1 357 ? 26.746 -6.009 21.932 1.00 6.94 1095 PRO X N 1
ATOM 675 C CA . PRO A 1 357 ? 28.080 -5.611 22.246 1.00 7.26 1095 PRO X CA 1
ATOM 676 C C . PRO A 1 357 ? 28.651 -4.527 21.333 1.00 6.68 1095 PRO X C 1
ATOM 677 O O . PRO A 1 357 ? 28.389 -4.496 20.147 1.00 7.47 1095 PRO X O 1
ATOM 681 N N . TYR A 1 358 ? 29.518 -3.716 21.918 1.00 7.19 1096 TYR X N 1
ATOM 682 C CA . TYR A 1 358 ? 30.394 -2.853 21.145 1.00 7.02 1096 TYR X CA 1
ATOM 683 C C . TYR A 1 358 ? 31.420 -3.703 20.381 1.00 6.72 1096 TYR X C 1
ATOM 684 O O . TYR A 1 358 ? 31.990 -4.642 20.929 1.00 8.08 1096 TYR X O 1
ATOM 693 N N . SER A 1 359 ? 31.730 -3.290 19.157 1.00 6.78 1097 SER X N 1
ATOM 694 C CA . SER A 1 359 ? 32.851 -3.818 18.394 1.00 7.62 1097 SER X CA 1
ATOM 695 C C . SER A 1 359 ? 33.459 -2.701 17.588 1.00 6.78 1097 SER X C 1
ATOM 696 O O . SER A 1 359 ? 32.728 -2.050 16.824 1.00 6.73 1097 SER X O 1
ATOM 699 N N . TRP A 1 360 ? 34.743 -2.475 17.700 1.00 7.25 1098 TRP X N 1
ATOM 700 C CA . TRP A 1 360 ? 35.421 -1.433 16.950 1.00 7.53 1098 TRP X CA 1
ATOM 701 C C . TRP A 1 360 ? 35.285 -1.719 15.465 1.00 6.86 1098 TRP X C 1
ATOM 702 O O . TRP A 1 360 ? 35.706 -2.786 15.011 1.00 7.95 1098 TRP X O 1
ATOM 713 N N . GLY A 1 361 ? 34.711 -0.765 14.701 1.00 6.46 1099 GLY X N 1
ATOM 714 C CA . GLY A 1 361 ? 34.432 -1.013 13.279 1.00 6.58 1099 GLY X CA 1
ATOM 715 C C . GLY A 1 361 ? 33.188 -1.800 13.006 1.00 6.57 1099 GLY X C 1
ATOM 716 O O . GLY A 1 361 ? 32.905 -2.042 11.806 1.00 8.21 1099 GLY X O 1
ATOM 717 N N . GLY A 1 362 ? 32.417 -2.213 14.013 1.00 6.70 1100 GLY X N 1
ATOM 718 C CA . GLY A 1 362 ? 31.301 -3.111 13.750 1.00 7.22 1100 GLY X CA 1
ATOM 719 C C . GLY A 1 362 ? 30.039 -2.395 13.302 1.00 6.28 1100 GLY X C 1
ATOM 720 O O . GLY A 1 362 ? 29.739 -1.256 13.693 1.00 6.16 1100 GLY X O 1
ATOM 721 N N . GLY A 1 363 ? 29.276 -3.105 12.491 1.00 6.63 1101 GLY X N 1
ATOM 722 C CA . GLY A 1 363 ? 27.953 -2.698 12.098 1.00 6.82 1101 GLY X CA 1
ATOM 723 C C . GLY A 1 363 ? 27.852 -2.307 10.647 1.00 6.17 1101 GLY X C 1
ATOM 724 O O . GLY A 1 363 ? 28.803 -1.798 10.045 1.00 7.52 1101 GLY X O 1
ATOM 725 N N . ASN A 1 364 ? 26.688 -2.553 10.100 1.00 6.20 1102 ASN X N 1
ATOM 726 C CA . ASN A 1 364 ? 26.364 -2.144 8.720 1.00 6.17 1102 ASN X CA 1
ATOM 727 C C . ASN A 1 364 ? 24.867 -1.876 8.671 1.00 5.86 1102 ASN X C 1
ATOM 728 O O . ASN A 1 364 ? 24.178 -1.890 9.692 1.00 6.58 1102 ASN X O 1
ATOM 733 N N . ALA A 1 365 ? 24.326 -1.612 7.463 1.00 5.77 1103 ALA X N 1
ATOM 734 C CA . ALA A 1 365 ? 22.950 -1.222 7.375 1.00 6.09 1103 ALA X CA 1
ATOM 735 C C . ALA A 1 365 ? 21.993 -2.343 7.786 1.00 6.66 1103 ALA X C 1
ATOM 736 O O . ALA A 1 365 ? 20.837 -2.071 8.029 1.00 7.67 1103 ALA X O 1
ATOM 738 N N . ALA A 1 366 ? 22.483 -3.600 7.752 1.00 6.84 1104 ALA X N 1
ATOM 739 C CA . ALA A 1 366 ? 21.674 -4.764 8.100 1.00 7.78 1104 ALA X CA 1
ATOM 740 C C . ALA A 1 366 ? 21.684 -5.110 9.598 1.00 8.02 1104 ALA X C 1
ATOM 741 O O . ALA A 1 366 ? 20.865 -5.924 9.982 1.00 10.43 1104 ALA X O 1
ATOM 743 N N . GLY A 1 367 ? 22.620 -4.584 10.371 1.00 6.95 1105 GLY X N 1
ATOM 744 C CA . GLY A 1 367 ? 22.707 -5.008 11.767 1.00 7.50 1105 GLY X CA 1
ATOM 745 C C . GLY A 1 367 ? 24.118 -4.959 12.219 1.00 6.63 1105 GLY X C 1
ATOM 746 O O . GLY A 1 367 ? 25.012 -4.424 11.578 1.00 7.10 1105 GLY X O 1
ATOM 747 N N . PRO A 1 368 ? 24.368 -5.489 13.440 1.00 7.04 1106 PRO X N 1
ATOM 748 C CA . PRO A 1 368 ? 25.742 -5.580 13.935 1.00 7.74 1106 PRO X CA 1
ATOM 749 C C . PRO A 1 368 ? 26.583 -6.463 12.989 1.00 7.34 1106 PRO X C 1
ATOM 750 O O . PRO A 1 368 ? 26.032 -7.311 12.254 1.00 8.33 1106 PRO X O 1
ATOM 754 N N . SER A 1 369 ? 27.874 -6.326 13.063 1.00 7.45 1107 SER X N 1
ATOM 755 C CA . SER A 1 369 ? 28.751 -7.133 12.227 1.00 7.90 1107 SER X CA 1
ATOM 756 C C . SER A 1 369 ? 30.100 -7.232 12.857 1.00 8.47 1107 SER X C 1
ATOM 757 O O . SER A 1 369 ? 30.409 -6.506 13.821 1.00 7.87 1107 SER X O 1
ATOM 760 N N . LYS A 1 370 ? 30.952 -8.105 12.334 1.00 9.67 1108 LYS X N 1
ATOM 761 C CA . LYS A 1 370 ? 32.298 -8.134 12.706 1.00 9.57 1108 LYS X CA 1
ATOM 762 C C . LYS A 1 370 ? 32.952 -6.768 12.531 1.00 8.92 1108 LYS X C 1
ATOM 763 O O . LYS A 1 370 ? 32.607 -6.056 11.584 1.00 10.51 1108 LYS X O 1
ATOM 769 N N . GLY A 1 371 ? 33.842 -6.414 13.419 1.00 8.75 1109 GLY X N 1
ATOM 770 C CA . GLY A 1 371 ? 34.605 -5.174 13.324 1.00 9.61 1109 GLY X CA 1
ATOM 771 C C . GLY A 1 371 ? 35.894 -5.333 12.543 1.00 11.56 1109 GLY X C 1
ATOM 772 O O . GLY A 1 371 ? 36.096 -6.258 11.782 1.00 14.79 1109 GLY X O 1
ATOM 773 N N . ILE A 1 372 ? 36.795 -4.383 12.797 1.00 11.48 1110 ILE X N 1
ATOM 774 C CA . ILE A 1 372 ? 38.092 -4.315 12.049 1.00 15.36 1110 ILE X CA 1
ATOM 775 C C . ILE A 1 372 ? 39.114 -4.159 13.131 1.00 15.67 1110 ILE X C 1
ATOM 776 O O . ILE A 1 372 ? 38.855 -3.739 14.332 1.00 15.24 1110 ILE X O 1
ATOM 781 N N . ASP A 1 373 ? 40.315 -4.409 12.678 1.00 16.51 1111 ASP X N 1
ATOM 782 C CA . ASP A 1 373 ? 41.478 -4.214 13.537 1.00 16.68 1111 ASP X CA 1
ATOM 783 C C . ASP A 1 373 ? 41.225 -4.986 14.863 1.00 15.18 1111 ASP X C 1
ATOM 784 O O . ASP A 1 373 ? 40.903 -6.224 14.763 1.00 17.08 1111 ASP X O 1
ATOM 786 N N . SER A 1 374 ? 41.259 -4.317 15.954 1.00 17.78 1112 SER X N 1
ATOM 787 C CA . SER A 1 374 ? 40.843 -4.816 17.269 1.00 18.28 1112 SER X CA 1
ATOM 788 C C . SER A 1 374 ? 39.588 -5.606 17.324 1.00 15.98 1112 SER X C 1
ATOM 789 O O . SER A 1 374 ? 39.428 -6.567 18.156 1.00 17.04 1112 SER X O 1
ATOM 790 N N . GLY A 1 375 ? 38.623 -5.121 16.534 1.00 14.51 1113 GLY X N 1
ATOM 791 C CA . GLY A 1 375 ? 37.266 -5.643 16.656 1.00 14.18 1113 GLY X CA 1
ATOM 792 C C . GLY A 1 375 ? 36.909 -6.772 15.673 1.00 12.95 1113 GLY X C 1
ATOM 793 O O . GLY A 1 375 ? 35.765 -7.235 15.530 1.00 11.83 1113 GLY X O 1
ATOM 794 N N . ALA A 1 376 ? 38.014 -7.286 15.036 1.00 14.96 1114 ALA X N 1
ATOM 795 C CA . ALA A 1 376 ? 37.815 -8.294 13.974 1.00 15.74 1114 ALA X CA 1
ATOM 796 C C . ALA A 1 376 ? 37.146 -9.621 14.450 1.00 15.69 1114 ALA X C 1
ATOM 797 O O . ALA A 1 376 ? 36.582 -10.356 13.688 1.00 19.18 1114 ALA X O 1
ATOM 799 N N . GLY A 1 377 ? 37.226 -9.900 15.698 1.00 16.38 1115 GLY X N 1
ATOM 800 C CA . GLY A 1 377 ? 36.703 -11.202 16.222 1.00 15.30 1115 GLY X CA 1
ATOM 801 C C . GLY A 1 377 ? 35.412 -11.012 17.019 1.00 14.80 1115 GLY X C 1
ATOM 802 O O . GLY A 1 377 ? 34.903 -11.951 17.678 1.00 17.95 1115 GLY X O 1
ATOM 803 N N . THR A 1 378 ? 34.825 -9.789 16.888 1.00 12.56 1116 THR X N 1
ATOM 804 C CA . THR A 1 378 ? 33.682 -9.503 17.659 1.00 12.49 1116 THR X CA 1
ATOM 805 C C . THR A 1 378 ? 32.538 -8.936 16.839 1.00 9.64 1116 THR X C 1
ATOM 806 O O . THR A 1 378 ? 32.728 -7.943 16.109 1.00 10.01 1116 THR X O 1
ATOM 810 N N . VAL A 1 379 ? 31.361 -9.500 16.910 1.00 10.14 1117 VAL X N 1
ATOM 811 C CA . VAL A 1 379 ? 30.191 -9.018 16.186 1.00 9.56 1117 VAL X CA 1
ATOM 812 C C . VAL A 1 379 ? 29.479 -7.999 17.054 1.00 9.06 1117 VAL X C 1
ATOM 813 O O . VAL A 1 379 ? 29.089 -8.302 18.203 1.00 11.23 1117 VAL X O 1
ATOM 817 N N . GLY A 1 380 ? 29.309 -6.788 16.555 1.00 7.02 1118 GLY X N 1
ATOM 818 C CA . GLY A 1 380 ? 28.638 -5.753 17.352 1.00 7.25 1118 GLY X CA 1
ATOM 819 C C . GLY A 1 380 ? 28.538 -4.474 16.565 1.00 6.28 1118 GLY X C 1
ATOM 820 O O . GLY A 1 380 ? 28.556 -4.468 15.325 1.00 6.83 1118 GLY X O 1
ATOM 821 N N . PHE A 1 381 ? 28.404 -3.371 17.286 1.00 5.87 1119 PHE X N 1
ATOM 822 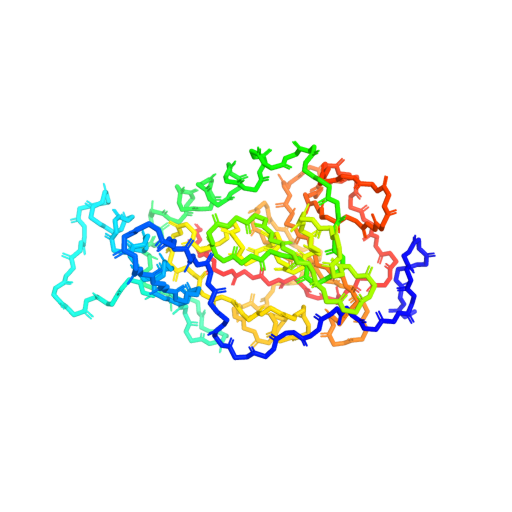C CA . PHE A 1 381 ? 28.369 -2.036 16.708 1.00 5.68 1119 PHE X CA 1
ATOM 823 C C . PHE A 1 381 ? 29.466 -1.176 17.284 1.00 5.72 1119 PHE X C 1
ATOM 824 O O . PHE A 1 381 ? 29.721 -1.234 18.508 1.00 6.00 1119 PHE X O 1
ATOM 832 N N . ASP A 1 382 ? 30.047 -0.302 16.478 1.00 5.27 1120 ASP X N 1
ATOM 833 C CA . ASP A 1 382 ? 30.694 0.875 17.007 1.00 5.22 1120 ASP X CA 1
ATOM 834 C C . ASP A 1 382 ? 29.730 2.068 16.875 1.00 4.89 1120 ASP X C 1
ATOM 835 O O . ASP A 1 382 ? 28.571 1.930 16.494 1.00 4.97 1120 ASP X O 1
ATOM 840 N N . ALA A 1 383 ? 30.194 3.241 17.279 1.00 5.08 1121 ALA X N 1
ATOM 841 C CA . ALA A 1 383 ? 29.257 4.368 17.455 1.00 4.95 1121 ALA X CA 1
ATOM 842 C C . ALA A 1 383 ? 28.615 4.728 16.098 1.00 4.64 1121 ALA X C 1
ATOM 843 O O . ALA A 1 383 ? 27.394 4.863 16.001 1.00 4.83 1121 ALA X O 1
ATOM 845 N N . SER A 1 384 ? 29.463 4.934 15.089 1.00 4.89 1122 SER X N 1
ATOM 846 C CA . SER A 1 384 ? 28.952 5.320 13.782 1.00 4.76 1122 SER X CA 1
ATOM 847 C C . SER A 1 384 ? 28.225 4.188 13.096 1.00 4.88 1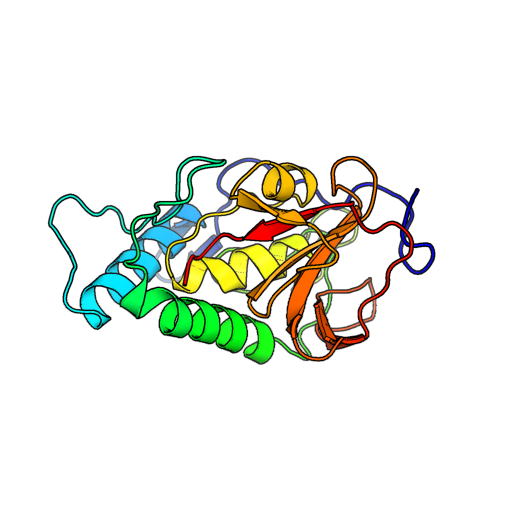122 SER X C 1
ATOM 848 O O . SER A 1 384 ? 27.323 4.428 12.285 1.00 4.97 1122 SER X O 1
ATOM 851 N N . GLY A 1 385 ? 28.605 2.935 13.406 1.00 4.93 1123 GLY X N 1
ATOM 852 C CA . GLY A 1 385 ? 27.889 1.802 12.861 1.00 4.71 1123 GLY X CA 1
ATOM 853 C C . GLY A 1 385 ? 26.451 1.737 13.366 1.00 4.62 1123 GLY X C 1
ATOM 854 O O . GLY A 1 385 ? 25.536 1.419 12.638 1.00 4.98 1123 GLY X O 1
ATOM 855 N N . LEU A 1 386 ? 26.269 2.003 14.682 1.00 4.76 1124 LEU X N 1
ATOM 856 C CA . LEU A 1 386 ? 24.916 2.023 15.232 1.00 4.45 1124 LEU X CA 1
ATOM 857 C C . LEU A 1 386 ? 24.074 3.114 14.587 1.00 4.55 1124 LEU X C 1
ATOM 858 O O . LEU A 1 386 ? 22.905 2.923 14.263 1.00 4.87 1124 LEU X O 1
ATOM 863 N N . VAL A 1 387 ? 24.674 4.301 14.405 1.00 4.52 1125 VAL X N 1
ATOM 864 C CA . VAL A 1 387 ? 23.948 5.420 13.796 1.00 4.54 1125 VAL X CA 1
ATOM 865 C C . VAL A 1 387 ? 23.549 5.049 12.344 1.00 4.43 1125 VAL X C 1
ATOM 866 O O . VAL A 1 387 ? 22.414 5.271 11.949 1.00 4.74 1125 VAL X O 1
ATOM 870 N N . LEU A 1 388 ? 24.493 4.512 11.587 1.00 4.41 1126 LEU X N 1
ATOM 871 C CA . LEU A 1 388 ? 24.212 4.160 10.175 1.00 5.11 1126 LEU X CA 1
ATOM 872 C C . LEU A 1 388 ? 23.112 3.090 10.110 1.00 4.82 1126 LEU X C 1
ATOM 873 O O . LEU A 1 388 ? 22.202 3.194 9.297 1.00 5.22 1126 LEU X O 1
ATOM 878 N N . TYR A 1 389 ? 23.184 2.078 10.967 1.00 4.78 1127 TYR X N 1
ATOM 879 C CA . TYR A 1 389 ? 22.151 1.045 10.992 1.00 4.79 1127 TYR X CA 1
ATOM 880 C C . TYR A 1 389 ? 20.785 1.644 11.262 1.00 5.12 1127 TYR X C 1
ATOM 881 O O . TYR A 1 389 ? 19.782 1.315 10.644 1.00 5.20 1127 TYR X O 1
ATOM 890 N N . SER A 1 390 ? 20.731 2.541 12.289 1.00 4.74 1128 SER X N 1
ATOM 891 C CA . SER A 1 390 ? 19.433 3.066 12.692 1.00 4.88 1128 SER X CA 1
ATOM 892 C C . SER A 1 390 ? 18.793 3.853 11.545 1.00 4.42 1128 SER X C 1
ATOM 893 O O . SER A 1 390 ? 17.646 3.639 11.201 1.00 5.13 1128 SER X O 1
ATOM 896 N N . PHE A 1 391 ? 19.566 4.804 11.000 1.00 4.56 1129 PHE X N 1
ATOM 897 C CA . PHE A 1 391 ? 19.030 5.688 9.951 1.00 4.66 1129 PHE X CA 1
ATOM 898 C C . PHE A 1 391 ? 18.719 4.944 8.652 1.00 4.89 1129 PHE X C 1
ATOM 899 O O . PHE A 1 391 ? 17.870 5.396 7.862 1.00 4.92 1129 PHE X O 1
ATOM 907 N N . ALA A 1 392 ? 19.398 3.825 8.392 1.00 4.98 1130 ALA X N 1
ATOM 908 C CA . ALA A 1 392 ? 19.159 3.071 7.153 1.00 5.52 1130 ALA X CA 1
ATOM 909 C C . ALA A 1 392 ? 17.729 2.624 7.056 1.00 5.30 1130 ALA X C 1
ATOM 910 O O . ALA A 1 392 ? 17.246 2.374 5.934 1.00 5.82 1130 ALA X O 1
ATOM 912 N N . GLY A 1 393 ? 17.014 2.482 8.172 1.00 5.67 1131 GLY X N 1
ATOM 913 C CA . GLY A 1 393 ? 15.633 1.995 8.110 1.00 6.18 1131 GLY X CA 1
ATOM 914 C C . GLY A 1 393 ? 1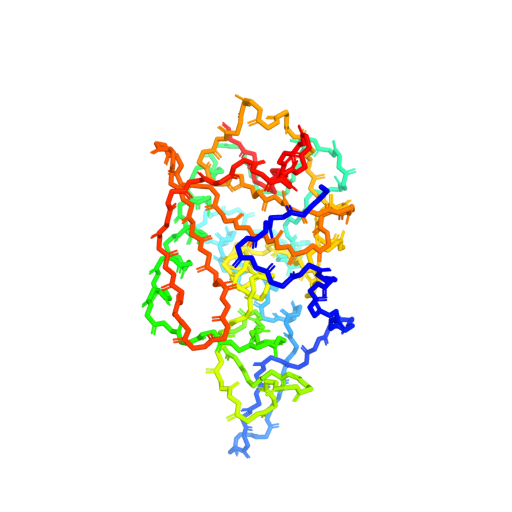4.698 2.862 7.329 1.00 5.83 1131 GLY X C 1
ATOM 915 O O . GLY A 1 393 ? 13.649 2.369 6.892 1.00 7.32 1131 GLY X O 1
ATOM 916 N N . VAL A 1 394 ? 15.021 4.160 7.181 1.00 5.04 1132 VAL X N 1
ATOM 917 C CA . VAL A 1 394 ? 14.168 5.065 6.410 1.00 5.25 1132 VAL X CA 1
ATOM 918 C C . VAL A 1 394 ? 14.871 5.550 5.143 1.00 5.14 1132 VAL X C 1
ATOM 919 O O . VAL A 1 394 ? 14.466 6.558 4.564 1.00 5.59 1132 VAL X O 1
ATOM 923 N N . GLY A 1 395 ? 15.931 4.845 4.732 1.00 5.05 1133 GLY X N 1
ATOM 924 C CA . GLY A 1 395 ? 16.630 5.186 3.512 1.00 5.32 1133 GLY X CA 1
ATOM 925 C C . GLY A 1 395 ? 17.700 6.227 3.647 1.00 4.91 1133 GLY X C 1
ATOM 926 O O . GLY A 1 395 ? 18.282 6.649 2.624 1.00 5.67 1133 GLY X O 1
ATOM 927 N N . ILE A 1 396 ? 18.009 6.663 4.881 1.00 5.09 1134 ILE X N 1
ATOM 928 C CA . ILE A 1 396 ? 19.091 7.631 5.072 1.00 5.05 1134 ILE X CA 1
ATOM 929 C C . ILE A 1 396 ? 20.387 6.850 5.106 1.00 5.09 1134 ILE X C 1
ATOM 930 O O . ILE A 1 396 ? 20.626 6.039 6.006 1.00 5.67 1134 ILE X O 1
ATOM 935 N N . LYS A 1 397 ? 21.220 7.050 4.069 1.00 5.30 1135 LYS X N 1
ATOM 936 C CA . LYS A 1 397 ? 22.458 6.319 3.860 1.00 5.15 1135 LYS X CA 1
ATOM 937 C C . LYS A 1 397 ? 23.609 7.143 4.444 1.00 5.16 1135 LYS X C 1
ATOM 938 O O . LYS A 1 397 ? 23.825 8.280 4.016 1.00 6.69 1135 LYS X O 1
ATOM 944 N N . LEU A 1 398 ? 24.353 6.561 5.375 1.00 5.20 1136 LEU X N 1
ATOM 945 C CA . LEU A 1 398 ? 25.443 7.264 6.031 1.00 5.09 1136 LEU X CA 1
ATOM 946 C C . LEU A 1 398 ? 26.729 6.430 5.877 1.00 5.25 1136 LEU X C 1
ATOM 947 O O . LEU A 1 398 ? 26.680 5.191 5.973 1.00 6.16 1136 LEU X O 1
ATOM 952 N N . PRO A 1 399 ? 27.856 7.100 5.753 1.00 5.30 1137 PRO X N 1
ATOM 953 C CA . PRO A 1 399 ? 29.151 6.408 5.679 1.00 5.60 1137 PRO X CA 1
ATOM 954 C C . PRO A 1 399 ? 29.532 5.887 7.047 1.00 4.93 1137 PRO X C 1
ATOM 955 O O . PRO A 1 399 ? 29.153 6.467 8.100 1.00 5.75 1137 PRO X O 1
ATOM 959 N N . HIS A 1 400 ? 30.344 4.833 7.074 1.00 5.04 1138 HIS X N 1
ATOM 960 C CA . HIS A 1 400 ? 30.778 4.228 8.332 1.00 5.00 1138 HIS X CA 1
ATOM 961 C C . HIS A 1 400 ? 32.051 4.896 8.839 1.00 5.49 1138 HIS X C 1
ATOM 962 O O . HIS A 1 400 ? 33.121 4.287 8.954 1.00 5.80 1138 HIS X O 1
ATOM 969 N N . TYR A 1 401 ? 31.915 6.168 9.217 1.00 5.79 1139 TYR X N 1
ATOM 970 C CA . TYR A 1 401 ? 32.963 6.943 9.873 1.00 6.59 1139 TYR X CA 1
ATOM 971 C C . TYR A 1 401 ? 32.272 8.177 10.431 1.00 6.79 1139 TYR X C 1
ATOM 972 O O . TYR A 1 401 ? 31.597 8.907 9.697 1.00 7.29 1139 TYR X O 1
ATOM 981 N N . SER A 1 402 ? 32.433 8.459 11.719 1.00 6.55 1140 SER X N 1
ATOM 982 C CA . SER A 1 402 ? 31.727 9.588 12.295 1.00 6.46 1140 SER X CA 1
ATOM 983 C C . SER A 1 402 ? 32.119 10.933 11.671 1.00 6.02 1140 SER X C 1
ATOM 984 O O . SER A 1 402 ? 31.290 11.818 11.514 1.00 6.68 1140 SER X O 1
ATOM 987 N N . GLY A 1 403 ? 33.415 11.095 11.320 1.00 6.02 1141 GLY X N 1
ATOM 988 C CA . GLY A 1 403 ? 33.788 12.359 10.734 1.00 6.68 1141 GLY X CA 1
ATOM 989 C C . GLY A 1 403 ? 33.104 12.619 9.394 1.00 7.23 1141 GLY X C 1
ATOM 990 O O . GLY A 1 403 ? 32.684 13.751 9.070 1.00 8.99 1141 GLY X O 1
ATOM 991 N N . SER A 1 404 ? 32.874 11.579 8.627 1.00 6.41 1142 SER X N 1
ATOM 992 C CA . SER A 1 404 ? 32.171 11.749 7.366 1.00 7.10 1142 SER X CA 1
ATOM 993 C C . SER A 1 404 ? 30.685 11.970 7.582 1.00 6.49 1142 SER X C 1
ATOM 994 O O . SER A 1 404 ? 30.052 12.717 6.853 1.00 7.67 1142 SER X O 1
ATOM 997 N N . GLN A 1 405 ? 30.100 11.335 8.615 1.00 5.68 1143 GLN X N 1
ATOM 998 C CA . GLN A 1 405 ? 28.720 11.562 8.941 1.00 5.59 1143 GLN X CA 1
ATOM 999 C C . GLN A 1 405 ? 28.476 13.059 9.2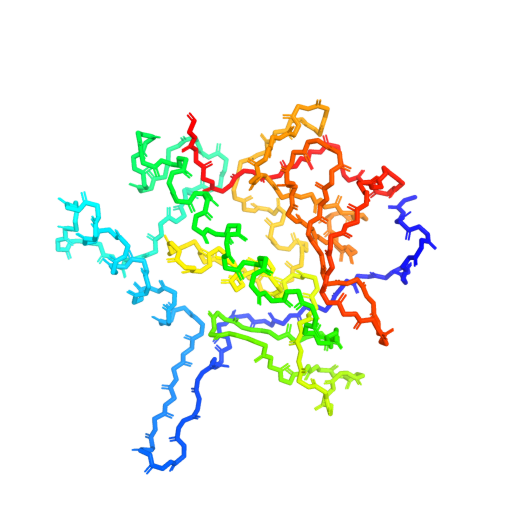96 1.00 5.63 1143 GLN X C 1
ATOM 1000 O O . GLN A 1 405 ? 27.428 13.627 8.969 1.00 5.79 11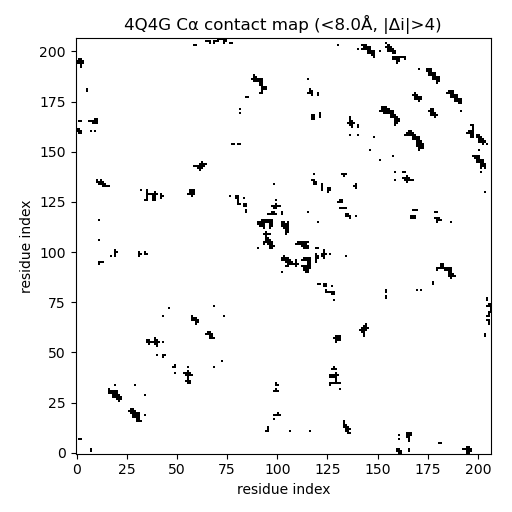43 GLN X O 1
ATOM 1006 N N . TYR A 1 406 ? 29.436 13.661 9.966 1.00 5.71 1144 TYR X N 1
ATOM 1007 C CA . TYR A 1 406 ? 29.313 15.049 10.407 1.00 5.64 1144 TYR X CA 1
ATOM 1008 C C . TYR A 1 406 ? 29.184 16.018 9.241 1.00 6.41 1144 TYR X C 1
ATOM 1009 O O . TYR A 1 406 ? 28.664 17.139 9.401 1.00 7.62 1144 TYR X O 1
ATOM 1018 N N . ASN A 1 407 ? 29.696 15.625 8.060 1.00 6.59 1145 ASN X N 1
ATOM 1019 C CA . ASN A 1 407 ? 29.656 16.490 6.888 1.00 7.50 1145 ASN X CA 1
ATOM 1020 C C . ASN A 1 407 ? 28.395 16.362 6.085 1.00 7.24 1145 ASN X C 1
ATOM 1021 O O . ASN A 1 407 ? 28.208 17.109 5.097 1.00 9.14 1145 ASN X O 1
ATOM 1026 N N . LEU A 1 408 ? 27.516 15.441 6.449 1.00 7.03 1146 LEU X N 1
ATOM 1027 C CA . LEU A 1 408 ? 26.231 15.228 5.769 1.00 6.12 1146 LEU X CA 1
ATOM 1028 C C . LEU A 1 408 ? 25.123 15.822 6.606 1.00 5.71 1146 LEU X C 1
ATOM 1029 O O . LEU A 1 408 ? 25.345 16.258 7.743 1.00 7.22 1146 LEU X O 1
ATOM 1034 N N . GLY A 1 409 ? 23.920 15.828 6.097 1.00 5.74 1147 GLY X N 1
ATOM 1035 C CA . GLY A 1 409 ? 22.795 16.365 6.844 1.00 5.67 1147 GLY X CA 1
ATOM 1036 C C . GLY A 1 409 ? 22.904 17.873 7.033 1.00 5.45 1147 GLY X C 1
ATOM 1037 O O . GLY A 1 409 ? 23.665 18.568 6.321 1.00 7.78 1147 GLY X O 1
ATOM 1038 N N . ARG A 1 410 ? 22.148 18.386 7.982 1.00 5.26 1148 ARG X N 1
ATOM 1039 C CA . ARG A 1 410 ? 22.009 19.835 8.195 1.00 5.19 1148 ARG X CA 1
ATOM 1040 C C . ARG A 1 410 ? 22.422 20.140 9.625 1.00 5.31 1148 ARG X C 1
ATOM 1041 O O . ARG A 1 410 ? 21.866 19.563 10.590 1.00 5.86 1148 ARG X O 1
ATOM 1049 N N . LYS A 1 411 ? 23.308 21.103 9.831 1.00 5.75 1149 LYS X N 1
ATOM 1050 C CA . LYS A 1 411 ? 23.731 21.458 11.174 1.00 5.99 1149 LYS X CA 1
ATOM 1051 C C . LYS A 1 411 ? 22.630 22.212 11.901 1.00 5.61 1149 LYS X C 1
ATOM 1052 O O . LYS A 1 411 ? 21.960 23.092 11.347 1.00 6.88 1149 LYS X O 1
ATOM 1058 N N . ILE A 1 412 ? 22.531 21.911 13.221 1.00 5.86 1150 ILE X N 1
ATOM 1059 C CA . ILE A 1 412 ? 21.645 22.563 14.190 1.00 6.21 1150 ILE X CA 1
ATOM 1060 C C . ILE A 1 412 ? 22.557 22.950 15.380 1.00 5.86 1150 ILE X C 1
ATOM 1061 O O . ILE A 1 412 ? 23.398 22.151 15.796 1.00 6.14 1150 ILE X O 1
ATOM 1066 N N . PRO A 1 413 ? 22.423 24.163 15.923 1.00 6.65 1151 PRO X N 1
ATOM 1067 C CA . PRO A 1 413 ? 23.268 24.485 17.116 1.00 7.39 1151 PRO X CA 1
ATOM 1068 C C . PRO A 1 413 ? 23.104 23.412 18.181 1.00 6.38 1151 PRO X C 1
ATOM 1069 O O . PRO A 1 413 ? 22.002 23.002 18.488 1.00 7.30 1151 PRO X O 1
ATOM 1073 N N . SER A 1 414 ? 24.226 23.019 18.812 1.00 7.16 1152 SER X N 1
ATOM 1074 C CA . SER A 1 414 ? 24.123 21.976 19.838 1.00 7.04 1152 SER X CA 1
ATOM 1075 C C . SER A 1 414 ? 23.189 22.363 20.936 1.00 7.17 1152 SER X C 1
ATOM 1076 O O . SER A 1 414 ? 22.516 21.490 21.511 1.00 7.75 1152 SER X O 1
ATOM 1079 N N . SER A 1 415 ? 23.141 23.642 21.303 1.00 7.65 1153 SER X N 1
ATOM 1080 C CA . SER A 1 415 ? 22.228 24.117 22.361 1.00 8.90 1153 SER X CA 1
ATOM 1081 C C . SER A 1 415 ? 20.789 23.913 22.017 1.00 8.34 1153 SER X C 1
ATOM 1082 O O . SER A 1 415 ? 19.948 24.045 22.906 1.00 10.78 1153 SER X O 1
ATOM 1085 N N . GLN A 1 416 ? 20.458 23.657 20.733 1.00 7.38 1154 GLN X N 1
ATOM 1086 C CA . GLN A 1 416 ? 19.096 23.464 20.273 1.00 7.28 1154 GLN X CA 1
ATOM 1087 C C . GLN A 1 416 ? 18.901 21.995 19.781 1.00 7.24 1154 GLN X C 1
ATOM 1088 O O . GLN A 1 416 ? 17.916 21.728 19.107 1.00 7.73 1154 GLN X O 1
ATOM 1094 N N . MET A 1 417 ? 19.757 21.078 20.193 1.00 6.33 1155 MET X N 1
ATOM 1095 C CA . MET A 1 417 ? 19.562 19.684 19.800 1.00 6.43 1155 MET X CA 1
ATOM 1096 C C . MET A 1 417 ? 18.191 19.205 20.166 1.00 6.19 1155 MET X C 1
ATOM 1097 O O . MET A 1 417 ? 17.636 19.515 21.248 1.00 6.76 1155 MET X O 1
ATOM 1102 N N . ARG A 1 418 ? 17.610 18.404 19.276 1.00 6.02 1156 ARG X N 1
ATOM 1103 C CA . ARG A 1 418 ? 16.291 17.874 19.405 1.00 6.35 1156 ARG X CA 1
ATOM 1104 C C . ARG A 1 418 ? 16.315 16.361 19.271 1.00 5.54 1156 ARG X C 1
ATOM 1105 O O . ARG A 1 418 ? 17.161 15.826 18.557 1.00 5.96 1156 ARG X O 1
ATOM 1113 N N . ARG A 1 419 ? 15.399 15.672 19.933 1.00 6.11 1157 ARG X N 1
ATOM 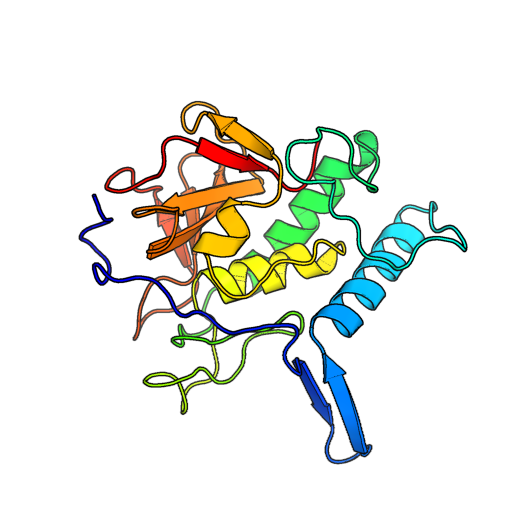1114 C CA . ARG A 1 419 ? 15.258 14.202 19.790 1.00 5.95 1157 ARG X CA 1
ATOM 1115 C C . ARG A 1 419 ? 15.367 13.837 18.294 1.00 5.26 1157 ARG X C 1
ATOM 1116 O O . ARG A 1 419 ? 14.686 14.404 17.441 1.00 5.80 1157 ARG X O 1
ATOM 1124 N N . GLY A 1 420 ? 16.222 12.854 18.020 1.00 5.15 1158 GLY X N 1
ATOM 1125 C CA . GLY A 1 420 ? 16.448 12.376 16.652 1.00 4.90 1158 GLY X CA 1
ATOM 1126 C C . GLY A 1 420 ? 17.660 13.003 15.973 1.00 4.65 1158 GLY X C 1
ATOM 1127 O O . GLY A 1 420 ? 18.108 12.455 14.969 1.00 5.05 1158 GLY X O 1
ATOM 1128 N N . ASP A 1 421 ? 18.143 14.133 16.483 1.00 4.61 1159 ASP X N 1
ATOM 1129 C CA . ASP A 1 421 ? 19.388 14.737 15.970 1.00 4.72 1159 ASP X CA 1
ATOM 1130 C C . ASP A 1 421 ? 20.556 13.874 16.444 1.00 4.46 1159 ASP X C 1
ATOM 1131 O O . ASP A 1 421 ? 20.455 13.074 17.366 1.00 5.25 1159 ASP X O 1
ATOM 1136 N N . VAL A 1 422 ? 21.693 14.083 15.791 1.00 4.53 1160 VAL X N 1
ATOM 1137 C CA . VAL A 1 422 ? 22.869 13.224 15.956 1.00 4.29 1160 VAL X CA 1
ATOM 1138 C C . VAL A 1 422 ? 23.989 14.081 16.526 1.00 4.36 1160 VAL X C 1
ATOM 1139 O O . VAL A 1 422 ? 24.363 15.140 15.978 1.00 4.71 1160 VAL X O 1
ATOM 1143 N N . ILE A 1 423 ? 24.522 13.635 17.667 1.00 4.62 1161 ILE X N 1
ATOM 1144 C CA . ILE A 1 423 ? 25.545 14.351 18.442 1.00 4.54 1161 ILE X CA 1
ATOM 1145 C C . ILE A 1 423 ? 26.922 13.805 18.101 1.00 4.64 1161 ILE X C 1
ATOM 1146 O O . ILE A 1 423 ? 27.101 12.568 17.985 1.00 5.09 1161 ILE X O 1
ATOM 1151 N N . PHE A 1 424 ? 27.903 14.697 17.940 1.00 5.27 1162 PHE X N 1
ATOM 1152 C CA . PHE A 1 424 ? 29.243 14.347 17.578 1.00 5.13 1162 PHE X CA 1
ATOM 1153 C C . PHE A 1 424 ? 30.264 14.861 18.597 1.00 5.23 1162 PHE X C 1
ATOM 1154 O O . PHE A 1 424 ? 30.027 15.877 19.249 1.00 6.02 1162 PHE X O 1
ATOM 1162 N N . TYR A 1 425 ? 31.403 14.211 18.615 1.00 5.82 1163 TYR X N 1
ATOM 1163 C CA . TYR A 1 425 ? 32.503 14.505 19.509 1.00 6.04 1163 TYR X CA 1
ATOM 1164 C C . TYR A 1 425 ? 33.828 14.457 18.760 1.00 6.43 1163 TYR X C 1
ATOM 1165 O O . TYR A 1 425 ? 34.034 13.657 17.863 1.00 6.53 1163 TYR X O 1
ATOM 1174 N N . GLY A 1 426 ? 34.748 15.271 19.297 1.00 6.92 1164 GLY X N 1
ATOM 1175 C CA . GLY A 1 426 ? 36.099 15.345 18.816 1.00 7.69 1164 GLY X CA 1
ATOM 1176 C C . GLY A 1 426 ? 36.253 16.240 17.597 1.00 7.08 1164 GLY X C 1
ATOM 1177 O O . GLY A 1 426 ? 35.297 16.749 17.034 1.00 7.91 1164 GLY X O 1
ATOM 1178 N N . PRO A 1 427 ? 37.510 16.457 17.220 1.00 7.66 1165 PRO X N 1
ATOM 1179 C CA . PRO A 1 427 ? 37.780 17.319 16.032 1.00 8.34 1165 PRO X CA 1
ATOM 1180 C C . PRO A 1 427 ? 37.084 16.686 14.812 1.00 8.33 1165 PRO X C 1
ATOM 1181 O O . PRO A 1 427 ? 37.167 15.500 14.560 1.00 9.00 1165 PRO X O 1
ATOM 1185 N N . ASN A 1 428 ? 36.424 17.512 14.045 1.00 9.30 1166 ASN X N 1
ATOM 1186 C CA . ASN A 1 428 ? 35.734 17.063 12.876 1.00 9.72 1166 ASN X CA 1
ATOM 1187 C C . ASN A 1 428 ? 34.617 16.045 13.176 1.00 8.02 1166 ASN X C 1
ATOM 1188 O O . ASN A 1 428 ? 34.155 15.340 12.296 1.00 8.65 1166 ASN X O 1
ATOM 1193 N N . GLY A 1 429 ? 34.178 15.931 14.460 1.00 7.84 1167 GLY X N 1
ATOM 1194 C CA . GLY A 1 429 ? 33.220 14.894 14.819 1.00 6.97 1167 GLY X CA 1
ATOM 1195 C C . GLY A 1 429 ? 33.802 13.508 14.711 1.00 6.06 1167 GLY X C 1
ATOM 1196 O O . GLY A 1 429 ? 33.069 12.530 14.615 1.00 7.23 1167 GLY X O 1
ATOM 1197 N N . SER A 1 430 ? 35.131 13.403 14.754 1.00 6.11 1168 SER X N 1
ATOM 1198 C CA . SER A 1 430 ? 35.812 12.158 14.412 1.00 6.96 1168 SER X CA 1
ATOM 1199 C C . SER A 1 430 ? 35.862 11.140 15.515 1.00 6.70 1168 SER X C 1
ATOM 1200 O O . SER A 1 430 ? 36.174 9.987 15.235 1.00 8.27 1168 SER X O 1
ATOM 1203 N N . GLN A 1 431 ? 35.601 11.505 16.774 1.00 6.23 1169 GLN X N 1
ATOM 1204 C CA . GLN A 1 431 ? 35.802 10.596 17.901 1.00 6.51 1169 GLN X CA 1
ATOM 1205 C C . GLN A 1 431 ? 34.618 9.673 18.140 1.00 5.95 1169 GLN X C 1
ATOM 1206 O O . GLN A 1 431 ? 34.815 8.482 18.469 1.00 6.95 1169 GLN X O 1
ATOM 1212 N N . HIS A 1 432 ? 33.403 10.221 18.142 1.00 5.70 1170 HIS X N 1
ATOM 1213 C CA . HIS A 1 432 ? 32.264 9.508 18.672 1.00 4.89 1170 HIS X CA 1
ATOM 1214 C C . HIS A 1 432 ? 30.998 10.185 18.123 1.00 5.21 1170 HIS X C 1
ATOM 1215 O O . HIS A 1 432 ? 31.040 11.373 17.790 1.00 5.62 1170 HIS X O 1
ATOM 1222 N N . VAL A 1 433 ? 29.920 9.432 18.058 1.00 4.73 1171 VAL X N 1
ATOM 1223 C CA . VAL A 1 433 ? 28.644 9.915 17.544 1.00 4.73 1171 VAL X CA 1
ATOM 1224 C C . VAL A 1 433 ? 27.541 9.146 18.255 1.00 4.70 1171 VAL X C 1
ATOM 1225 O O . VAL A 1 433 ? 27.703 7.952 18.549 1.00 4.92 1171 VAL X O 1
ATOM 1229 N N . THR A 1 434 ? 26.433 9.840 18.524 1.00 4.47 1172 THR X N 1
ATOM 1230 C CA . THR A 1 434 ? 25.327 9.272 19.266 1.00 4.49 1172 THR X CA 1
ATOM 1231 C C . THR A 1 434 ? 24.011 9.850 18.717 1.00 4.29 1172 THR X C 1
ATOM 1232 O O . THR A 1 434 ? 24.016 10.838 17.988 1.00 4.69 1172 THR X O 1
ATOM 1236 N N . ILE A 1 435 ? 22.892 9.215 19.077 1.00 4.49 1173 ILE X N 1
ATOM 1237 C CA . ILE A 1 435 ? 21.581 9.721 18.686 1.00 4.51 1173 ILE X CA 1
ATOM 1238 C C . ILE A 1 435 ? 20.951 10.377 19.916 1.00 4.69 1173 ILE X C 1
ATOM 1239 O O . ILE A 1 435 ? 20.749 9.743 20.962 1.00 4.83 1173 ILE X O 1
ATOM 1244 N N . TYR A 1 436 ? 20.617 11.675 19.820 1.00 4.77 1174 TYR X N 1
ATOM 1245 C CA . TYR A 1 436 ? 19.967 12.336 20.926 1.00 4.96 1174 TYR X CA 1
ATOM 1246 C C . TYR A 1 436 ? 18.516 11.851 21.052 1.00 4.93 1174 TYR X C 1
ATOM 1247 O O . TYR A 1 436 ? 17.800 11.732 20.054 1.00 5.53 1174 TYR X O 1
ATOM 1256 N N . LEU A 1 437 ? 18.113 11.575 22.295 1.00 5.29 1175 LEU X N 1
ATOM 1257 C CA . LEU A 1 437 ? 16.781 11.045 22.563 1.00 5.65 1175 LEU X CA 1
ATOM 1258 C C . LEU A 1 437 ? 15.838 12.088 23.158 1.00 5.97 1175 LEU X C 1
ATOM 1259 O O . LEU A 1 437 ? 14.669 11.777 23.421 1.00 7.26 1175 LEU X O 1
ATOM 1264 N N . GLY A 1 438 ? 16.305 13.301 23.366 1.00 6.53 1176 GLY X N 1
ATOM 1265 C CA . GLY A 1 438 ? 15.582 14.238 24.160 1.00 7.01 1176 GLY X CA 1
ATOM 1266 C C . GLY A 1 438 ? 15.860 14.006 25.661 1.00 6.68 1176 GLY X C 1
ATOM 1267 O O . GLY A 1 438 ? 16.394 12.974 26.052 1.00 7.02 1176 GLY X O 1
ATOM 1268 N N . ASN A 1 439 ? 15.441 14.977 26.467 1.00 8.42 1177 ASN X N 1
ATOM 1269 C CA . ASN A 1 439 ? 15.530 14.865 27.937 1.00 8.38 1177 ASN X CA 1
ATOM 1270 C C . ASN A 1 439 ? 16.917 14.517 28.387 1.00 8.28 1177 ASN X C 1
ATOM 1271 O O . ASN A 1 439 ? 17.107 13.821 29.406 1.00 9.48 1177 ASN X O 1
ATOM 1276 N N . GLY A 1 440 ? 17.931 15.053 27.707 1.00 7.42 1178 GLY X N 1
ATOM 1277 C CA . GLY A 1 440 ? 19.259 14.907 28.196 1.00 7.30 1178 GLY X CA 1
ATOM 1278 C C . GLY A 1 440 ? 19.872 13.514 28.094 1.00 6.36 1178 GLY X C 1
ATOM 1279 O O . GLY A 1 440 ? 20.898 13.283 28.731 1.00 7.96 1178 GLY X O 1
ATOM 1280 N N . GLN A 1 441 ? 19.297 12.645 27.287 1.00 6.24 1179 GLN X N 1
ATOM 1281 C CA . GLN A 1 441 ? 19.781 11.285 27.121 1.00 6.49 1179 GLN X CA 1
ATOM 1282 C C . GLN A 1 441 ? 20.135 11.058 25.659 1.00 5.27 1179 GLN X C 1
ATOM 1283 O O . GLN A 1 441 ? 19.569 11.660 24.738 1.00 5.77 1179 GLN X O 1
ATOM 1289 N N . MET A 1 442 ? 21.065 10.095 25.452 1.00 5.22 1180 MET X N 1
ATOM 1290 C CA . MET A 1 442 ? 21.488 9.750 24.088 1.00 5.23 1180 MET X CA 1
ATOM 1291 C C . MET A 1 442 ? 21.688 8.227 24.024 1.00 5.04 1180 MET X C 1
ATOM 1292 O O . MET A 1 442 ? 22.031 7.570 25.007 1.00 5.89 1180 MET X O 1
ATOM 1297 N N . LEU A 1 443 ? 21.511 7.707 22.811 1.00 4.92 1181 LEU X N 1
ATOM 1298 C CA . LEU A 1 443 ? 21.739 6.298 22.480 1.00 4.92 1181 LEU X CA 1
ATOM 1299 C C . LEU A 1 443 ? 23.121 6.180 21.843 1.00 4.76 1181 LEU X C 1
ATOM 1300 O O . LEU A 1 443 ? 23.424 6.926 20.896 1.00 4.99 1181 LEU X O 1
ATOM 1305 N N . GLU A 1 444 ? 23.922 5.243 22.319 1.00 4.65 1182 GLU X N 1
ATOM 1306 C CA . GLU A 1 444 ? 25.265 5.138 21.809 1.00 4.61 1182 GLU X CA 1
ATOM 1307 C C . GLU A 1 444 ? 25.777 3.701 21.910 1.00 4.94 1182 GLU X C 1
ATOM 1308 O O . GLU A 1 444 ? 25.385 2.912 22.761 1.00 5.40 1182 GLU X O 1
ATOM 1314 N N . ALA A 1 445 ? 26.764 3.404 21.031 1.00 5.26 1183 ALA X N 1
ATOM 1315 C CA . ALA A 1 445 ? 27.646 2.241 21.179 1.00 5.41 1183 ALA X CA 1
ATOM 1316 C C . ALA A 1 445 ? 28.947 2.829 21.736 1.00 5.80 1183 ALA X C 1
ATOM 1317 O O . ALA A 1 445 ? 29.657 3.532 21.015 1.00 6.57 1183 ALA X O 1
ATOM 1319 N N . PRO A 1 446 ? 29.258 2.602 23.024 1.00 6.50 1184 PRO X N 1
ATOM 1320 C CA . PRO A 1 446 ? 30.248 3.449 23.678 1.00 7.54 1184 PRO X CA 1
ATOM 1321 C C . PRO A 1 446 ? 31.711 3.040 23.522 1.00 7.83 1184 PRO X C 1
ATOM 1322 O O . PRO A 1 446 ? 32.505 3.834 23.054 1.00 10.34 1184 PRO X O 1
ATOM 1326 N N . ASP A 1 447 ? 32.121 1.854 23.974 1.00 7.54 1185 ASP X N 1
ATOM 1327 C CA . ASP A 1 447 ? 33.515 1.447 23.991 1.00 8.50 1185 ASP X CA 1
ATOM 1328 C C . ASP A 1 447 ? 33.585 -0.074 24.213 1.00 8.03 1185 ASP X C 1
ATOM 1329 O O . ASP A 1 447 ? 32.607 -0.693 24.594 1.00 7.86 1185 ASP X O 1
ATOM 1334 N N . VAL A 1 448 ? 34.768 -0.619 24.022 1.00 9.73 1186 VAL X N 1
ATOM 1335 C CA . VAL A 1 448 ? 35.030 -2.056 24.082 1.00 11.23 1186 VAL X CA 1
ATOM 1336 C C . VAL A 1 448 ? 34.634 -2.580 25.423 1.00 10.93 1186 VAL X C 1
ATOM 1337 O O . VAL A 1 448 ? 34.849 -1.983 26.459 1.00 12.12 1186 VAL X O 1
ATOM 1341 N N . GLY A 1 449 ? 34.014 -3.755 25.479 1.00 11.36 1187 GLY X N 1
ATOM 1342 C CA . GLY A 1 449 ? 33.562 -4.360 26.741 1.00 12.78 1187 GLY X CA 1
ATOM 1343 C C . GLY A 1 449 ? 32.209 -3.899 27.236 1.00 11.68 1187 GLY X C 1
ATOM 1344 O O . GLY A 1 449 ? 31.652 -4.500 28.193 1.00 12.98 1187 GLY X O 1
ATOM 1345 N N . LEU A 1 450 ? 31.622 -2.891 26.603 1.00 8.83 1188 LEU X N 1
ATOM 1346 C CA . LEU A 1 450 ? 30.321 -2.389 26.921 1.00 7.60 1188 LEU X CA 1
ATOM 1347 C C . LEU A 1 450 ? 29.337 -2.789 25.841 1.00 7.15 1188 LEU X C 1
ATOM 1348 O O . LEU A 1 450 ? 29.696 -3.476 24.891 1.00 8.11 1188 LEU X O 1
ATOM 1353 N N . LYS A 1 451 ? 28.100 -2.367 26.022 1.00 7.77 1189 LYS X N 1
ATOM 1354 C CA . LYS A 1 451 ? 27.026 -2.662 25.111 1.00 7.06 1189 LYS X CA 1
ATOM 1355 C C . LYS A 1 451 ? 26.337 -1.364 24.690 1.00 6.23 1189 LYS X C 1
ATOM 1356 O O . LYS A 1 451 ? 26.446 -0.328 25.360 1.00 6.75 1189 LYS X O 1
ATOM 1362 N N . VAL A 1 452 ? 25.619 -1.448 23.556 1.00 6.02 1190 VAL X N 1
ATOM 1363 C CA . VAL A 1 452 ? 24.750 -0.331 23.165 1.00 5.55 1190 VAL X CA 1
ATOM 1364 C C . VAL A 1 452 ? 23.865 0.035 24.359 1.00 5.38 1190 VAL X C 1
ATOM 1365 O O . VAL A 1 452 ? 23.316 -0.849 25.036 1.00 5.94 1190 VAL X O 1
ATOM 1369 N N . ARG A 1 453 ? 23.752 1.336 24.609 1.00 5.11 1191 ARG X N 1
ATOM 1370 C CA . ARG A 1 453 ? 23.145 1.823 25.854 1.00 5.35 1191 ARG X CA 1
ATOM 1371 C C . ARG A 1 453 ? 22.512 3.191 25.616 1.00 4.75 1191 ARG X C 1
ATOM 1372 O O . ARG A 1 453 ? 22.879 3.944 24.713 1.00 5.03 1191 ARG X O 1
ATOM 1380 N N . VAL A 1 454 ? 21.611 3.538 26.549 1.00 5.55 1192 VAL X N 1
ATOM 1381 C CA . VAL A 1 454 ? 21.176 4.909 26.769 1.00 5.39 1192 VAL X CA 1
ATOM 1382 C C . VAL A 1 454 ? 22.033 5.498 27.886 1.00 5.52 1192 VAL X C 1
ATOM 1383 O O . VAL A 1 454 ? 22.237 4.843 28.945 1.00 7.75 1192 VAL X O 1
ATOM 1387 N N . ALA A 1 455 ? 22.527 6.711 27.700 1.00 5.54 1193 ALA X N 1
ATOM 1388 C CA . ALA A 1 455 ? 23.394 7.356 28.706 1.00 6.11 1193 ALA X CA 1
ATOM 1389 C C . ALA A 1 455 ? 23.095 8.835 28.702 1.00 5.80 1193 ALA X C 1
ATOM 1390 O O . ALA A 1 455 ? 22.587 9.403 27.716 1.00 5.61 1193 ALA X O 1
ATOM 1392 N N . PRO A 1 456 ? 23.433 9.521 29.778 1.00 5.92 1194 PRO X N 1
ATOM 1393 C CA . PRO A 1 456 ? 23.284 10.997 29.773 1.00 6.21 1194 PRO X CA 1
ATOM 1394 C C . PRO A 1 456 ? 24.156 11.606 28.696 1.00 5.50 1194 PRO X C 1
ATOM 1395 O O . PRO A 1 456 ? 25.279 11.189 28.454 1.00 6.33 1194 PRO X O 1
ATOM 1399 N N . VAL A 1 457 ? 23.643 12.688 28.116 1.00 6.09 1195 VAL X N 1
ATOM 1400 C CA . VAL A 1 457 ? 24.482 13.485 27.197 1.00 6.22 1195 VAL X CA 1
ATOM 1401 C C . VAL A 1 457 ? 25.725 13.957 27.934 1.00 5.83 1195 VAL X C 1
ATOM 1402 O O . VAL A 1 457 ? 25.644 14.392 29.107 1.00 7.23 1195 VAL X O 1
ATOM 1406 N N . ARG A 1 458 ? 26.857 13.886 27.280 1.00 6.11 1196 ARG X N 1
ATOM 1407 C CA . ARG A 1 458 ? 28.124 14.438 27.727 1.00 6.43 1196 ARG X CA 1
ATOM 1408 C C . ARG A 1 458 ? 28.480 15.638 26.888 1.00 6.82 1196 ARG X C 1
ATOM 1409 O O . ARG A 1 458 ? 28.316 15.632 25.657 1.00 7.81 1196 ARG X O 1
ATOM 1417 N N . THR A 1 459 ? 28.917 16.714 27.493 1.00 7.69 1197 THR X N 1
ATOM 1418 C CA . THR A 1 459 ? 29.330 17.914 26.734 1.00 9.02 1197 THR X CA 1
ATOM 1419 C C . THR A 1 459 ? 30.785 17.998 26.446 1.00 8.04 1197 THR X C 1
ATOM 1420 O O . THR A 1 459 ? 31.153 18.694 25.513 1.00 8.33 1197 THR X O 1
ATOM 1424 N N . ALA A 1 460 ? 31.647 17.335 27.190 1.00 8.87 1198 ALA X N 1
ATOM 1425 C CA . ALA A 1 460 ? 33.100 17.398 26.933 1.00 10.03 1198 ALA X CA 1
ATOM 1426 C C . ALA A 1 460 ? 33.398 16.899 25.537 1.00 8.81 1198 ALA X C 1
ATOM 1427 O O . ALA A 1 460 ? 33.006 15.769 25.174 1.00 10.89 1198 ALA X O 1
ATOM 1429 N N . GLY A 1 461 ? 34.109 17.671 24.772 1.00 8.58 1199 GLY X N 1
ATOM 1430 C CA . GLY A 1 461 ? 34.491 17.263 23.433 1.00 9.15 1199 GLY X CA 1
ATOM 1431 C C . GLY A 1 461 ? 33.376 17.349 22.392 1.00 7.69 1199 GLY X C 1
ATOM 1432 O O . GLY A 1 461 ? 33.605 17.014 21.233 1.00 8.18 1199 GLY X O 1
ATOM 1433 N N . MET A 1 462 ? 32.194 17.774 22.800 1.00 7.64 1200 MET X N 1
ATOM 1434 C CA . MET A 1 462 ? 31.080 17.799 21.831 1.00 7.22 1200 MET X CA 1
ATOM 1435 C C . MET A 1 462 ? 31.309 18.884 20.783 1.00 7.59 1200 MET X C 1
ATOM 1436 O O . MET A 1 462 ? 31.763 19.998 21.125 1.00 8.73 1200 MET X O 1
ATOM 1441 N N . THR A 1 463 ? 31.019 18.601 19.528 1.00 7.07 1201 THR X N 1
ATOM 1442 C CA . THR A 1 463 ? 31.050 19.621 18.512 1.00 7.24 1201 THR X CA 1
ATOM 1443 C C . THR A 1 463 ? 29.995 20.684 18.792 1.00 7.55 1201 THR X C 1
ATOM 1444 O O . THR A 1 463 ? 28.992 20.438 19.442 1.00 7.59 1201 THR X O 1
ATOM 1448 N N . PRO A 1 464 ? 30.165 21.894 18.207 1.00 7.91 1202 PRO X N 1
ATOM 1449 C CA . PRO A 1 464 ? 29.231 22.983 18.494 1.00 8.79 1202 PRO X CA 1
ATOM 1450 C C . PRO A 1 464 ? 27.914 22.891 17.734 1.00 7.42 1202 PRO X C 1
ATOM 1451 O O . PRO A 1 464 ? 26.991 23.670 17.986 1.00 7.73 1202 PRO X O 1
ATOM 1455 N N . TYR A 1 465 ? 27.815 21.897 16.844 1.00 6.62 1203 TYR X N 1
ATOM 1456 C CA . TYR A 1 465 ? 26.592 21.598 16.120 1.00 6.18 1203 TYR X CA 1
ATOM 1457 C C . TYR A 1 465 ? 26.248 20.115 16.260 1.00 6.12 1203 TYR X C 1
ATOM 1458 O O . TYR A 1 465 ? 27.185 19.284 16.338 1.00 6.97 1203 TYR X O 1
ATOM 1467 N N . VAL A 1 466 ? 24.987 19.819 16.241 1.00 5.67 1204 VAL X N 1
ATOM 1468 C CA . VAL A 1 466 ? 24.493 18.469 15.976 1.00 5.63 1204 VAL X CA 1
ATOM 1469 C C . VAL A 1 466 ? 24.053 18.420 14.508 1.00 4.94 1204 VAL X C 1
ATOM 1470 O O . VAL A 1 466 ? 23.955 19.454 13.842 1.00 5.88 1204 VAL X O 1
ATOM 1474 N N . VAL A 1 467 ? 23.755 17.214 14.050 1.00 4.88 1205 VAL X N 1
ATOM 1475 C CA . VAL A 1 467 ? 23.319 17.037 12.650 1.00 4.74 1205 VAL X CA 1
ATOM 1476 C C . VAL A 1 467 ? 21.896 16.498 12.643 1.00 4.65 1205 VAL X C 1
ATOM 1477 O O . VAL A 1 467 ? 21.548 15.538 13.352 1.00 5.17 1205 VAL X O 1
ATOM 1481 N N . ARG A 1 468 ? 21.080 17.100 11.770 1.00 4.46 1206 ARG X N 1
ATOM 1482 C CA . ARG A 1 468 ? 19.727 16.656 11.537 1.00 4.65 1206 ARG X CA 1
ATOM 1483 C C . ARG A 1 468 ? 19.670 16.014 10.137 1.00 4.87 1206 ARG X C 1
ATOM 1484 O O . ARG A 1 468 ? 20.000 16.677 9.127 1.00 5.22 1206 ARG X O 1
ATOM 1492 N N . TYR A 1 469 ? 19.246 14.752 10.070 1.00 4.51 1207 TYR X N 1
ATOM 1493 C CA . TYR A 1 469 ? 19.086 14.026 8.821 1.00 4.55 1207 TYR X CA 1
ATOM 1494 C C . TYR A 1 469 ? 17.631 13.954 8.368 1.00 4.72 1207 TYR X C 1
ATOM 1495 O O . TYR A 1 469 ? 17.398 13.652 7.192 1.00 5.46 1207 TYR X O 1
ATOM 1504 N N . ILE A 1 470 ? 16.681 14.161 9.273 1.00 5.09 1208 ILE X N 1
ATOM 1505 C CA . ILE A 1 470 ? 15.252 14.040 9.032 1.00 5.10 1208 ILE X CA 1
ATOM 1506 C C . ILE A 1 470 ? 14.573 15.289 9.539 1.00 4.95 1208 ILE X C 1
ATOM 1507 O O . ILE A 1 470 ? 14.680 15.621 10.747 1.00 5.66 1208 ILE X O 1
ATOM 1512 N N . GLU A 1 471 ? 13.886 15.997 8.679 1.00 5.52 1209 GLU X N 1
ATOM 1513 C CA . GLU A 1 471 ? 13.205 17.244 9.061 1.00 5.64 1209 GLU X CA 1
ATOM 1514 C C . GLU A 1 471 ? 11.794 16.964 9.568 1.00 5.82 1209 GLU X C 1
ATOM 1515 O O . GLU A 1 471 ? 11.083 16.094 9.035 1.00 6.32 1209 GLU X O 1
ATOM 1521 N N . TYR A 1 472 ? 11.375 17.715 10.586 1.00 6.18 1210 TYR X N 1
ATOM 1522 C CA . TYR A 1 472 ? 9.990 17.697 10.990 1.00 6.95 1210 TYR X CA 1
ATOM 1523 C C . TYR A 1 472 ? 9.719 18.965 11.837 1.00 7.15 1210 TYR X C 1
ATOM 1524 O O . TYR A 1 472 ? 8.530 19.249 12.002 1.00 9.77 1210 TYR X O 1
#

Nearest PDB structures (foldseek):
  4q4g-assembly1_X  TM=1.005E+00  e=4.805E-45  Mycobacterium tuberculosis
  2xiv-assembly1_A  TM=1.004E+00  e=1.030E-43  Mycobacterium tuberculosis H37Rv
  4q4n-assembly1_A  TM=1.004E+00  e=1.238E-43  Mycobacterium tuberculosis
  4q4t-assembly1_A  TM=1.003E+00  e=1.022E-41  Mycobacterium tuberculosis H37Rv
  3pbi-assembly1_A  TM=8.685E-01  e=4.177E-25  Mycobacterium tuberculosis

Sequence (207 aa):
LWDPTLPMIPSANIPGDPIAVVNQVLGISATSAQVTANMGRKFLEQLGILQPTDTGITNAPAGSAQGRIPRVYGRQASEYVIRRGMSQIGVPYSWGGGNAAGPSKGIDSGAGTVGFDASGLVLYSFAGVGIKLPHYSGSQYNLGRKIPSSQMRRGDVIFYGPNGSQHVTIYLGNGQMLEAPDVGLKVRVAPVRTAGMTPYVVRYIEY

Secondary structure (DSSP, 8-state):
---TTS-SSPPP-B-SS-EEEEETTTTEEEEHHHHHHHHHHHHHHHTT---TT--S--PPPTT-S--SS-GGGHHHHHHHHHHHHHTTTTPBB-TT--BTTB-EE-SGGGTT-EEB-HHHHHHHHHHTTT----BSHHHHHTSSEEEEGGG--TT-EEEESGGG-SEEEEEEETTEEEE--STT-BSEEEE---TTB-SEEEESS--

Foldseek 3Di:
DFDVVAPQDFADADDDWDWADADPVVGDIDTLLQLLQVLQQVLCVVVVHRDPPRSSAWFDFFADLDTNPDQVCLVVLLVQLVVQLVVFFPFAFARQFAGLNATQQHPDRRNVPTGHAFQRSNQNSNSNNNHHFGSFQLRNLRGAHWDFPVPDDQSWKKAFAVSSRHHIWGDHPPQWTWGNGHHPHGTDIDGDDDVRIDRITGHGTHD

Radius of gyration: 15.96 Å; Cα contacts (8 Å, |Δi|>4): 529; chains: 1; bounding box: 40×46×40 Å

Solvent-accessible surface area: 9420 Å² total; per-residue (Å²): 159,48,0,88,90,15,66,94,87,74,14,4,92,24,110,70,72,41,92,15,54,88,50,151,139,126,62,100,62,24,22,12,21,91,21,3,16,77,40,0,88,137,16,0,94,134,22,68,42,76,92,142,119,22,88,1,56,2,48,20,99,64,50,33,35,134,34,64,16,45,147,128,73,0,157,94,0,5,79,84,1,2,186,24,0,72,73,26,84,34,32,60,18,2,59,5,0,4,14,1,49,6,52,26,131,4,71,83,79,4,40,80,55,94,0,0,3,6,1,0,1,1,8,25,0,3,1,3,0,0,2,94,10,43,7,37,0,5,42,0,26,103,63,12,61,80,15,64,17,103,120,40,64,78,10,2,0,0,0,0,5,45,121,0,6,11,4,0,0,0,23,12,13,150,36,84,0,0,1,0,5,34,110,74,77,114,2,82,50,9,101,34,44,109,50,20,35,11,96,96,0,0,25,15,14,17,42